Protein AF-A0A0T6AZG5-F1 (afdb_monomer)

Solvent-accessible surface area (backbone atoms only — not comparable to full-atom values): 10631 Å² total; per-residue (Å²): 132,69,62,68,58,34,51,53,49,53,51,53,43,40,59,74,76,51,53,76,65,55,57,51,50,63,70,65,51,77,52,65,66,63,42,47,54,50,52,49,51,54,49,50,53,38,48,50,51,38,52,52,29,29,76,69,73,74,51,35,64,90,62,78,61,57,69,62,54,50,53,51,50,51,52,54,50,51,51,53,49,51,54,50,44,52,55,36,51,52,51,38,53,54,41,50,53,55,50,59,67,29,46,43,83,42,73,66,81,97,41,83,44,73,45,81,50,70,56,97,90,55,57,74,65,59,54,52,50,46,50,54,51,37,54,50,37,54,51,47,47,56,50,48,55,51,51,51,55,51,51,55,50,50,51,55,54,49,49,56,54,49,52,53,49,52,50,52,52,52,51,52,53,52,59,53,70,69,52,69,79,74,76,92,71,84,132

Mean predicted aligned error: 8.44 Å

Sequence (187 aa):
MDMLNVYKEAYQALKSILFKSDIQELTTIKNRFSKMEKLKEDSYLLAGVRLFNRDCNKGGKGIEDIPVLLTQAIDLTSDELQDTLSYVMANVNILTSALDQSFVPATRGPRLVLDLRISSMVNPADVEYAKDLLVLFRQYEVYVRKMQVEVERLEEEAQDVFDDFQWCLIEIHQCVQYKTAVPASAV

Foldseek 3Di:
DPVVQVVVLLVVLLVVPDDPVNVVVLVVPPDPVVSVVSVVVSVVSSVLSQLLCVVVVNHVPPPDPVLVVLVVVLVVLLVVLVVVLVVLVVLLVVLVVVLVVQWDWDDDDPDIDTDGDDDPVDDVVNNVVSVVVNVVSVVVNVVSVVVNVVSVVVVVVSVVVVVVVVVVSVVSVVVVVPPDDPPPDDD

Nearest PDB structures (foldseek):
  8cpz-assembly1_E  TM=3.373E-01  e=1.248E+00  Photorhabdus luminescens
  8cq2-assembly1_E  TM=3.352E-01  e=1.324E+00  Photorhabdus luminescens
  6rwb-assembly1_C  TM=3.418E-01  e=2.253E+00  Yersinia pseudotuberculosis
  8cq0-assembly1_B  TM=3.387E-01  e=2.002E+00  Photorhabdus luminescens
  6l7e-assembly1_B  TM=3.336E-01  e=2.002E+00  Photorhabdus luminescens

Radius of gyration: 32.52 Å; Cα contacts (8 Å, |Δi|>4): 108; chains: 1; bounding box: 73×34×90 Å

Secondary structure (DSSP, 8-state):
--HHHHHHHHHHHHHHH--HHHHHHHHH---HHHHHHHHHHHHHHHHHHHHHHHHTTS--TT---HHHHHHHHHHHHHHHHHHHHHHHHHHHHHHHHHHHHHEEEEEETTEEEEEE---TT--HHHHHHHHHHHHHHHHHHHHHHHHHHHHHHHHHHHHHHHHHHHHHHHHHHHHHHTS--------

Organism: NCBI:txid1629725

InterPro domains:
  IPR021897 Cilia- and flagella-associated protein 206 [PF12018] (70-187)
  IPR021897 Cilia- and flagella-associated protein 206 [PTHR21442] (5-187)

Structure (mmCIF, N/CA/C/O backbone):
data_AF-A0A0T6AZG5-F1
#
_entry.id   AF-A0A0T6AZG5-F1
#
loop_
_atom_site.group_PDB
_atom_site.id
_atom_site.type_symbol
_atom_site.label_atom_id
_atom_site.label_alt_id
_atom_site.label_comp_id
_atom_site.label_asym_id
_atom_site.label_entity_id
_atom_site.label_seq_id
_atom_site.pdbx_PDB_ins_code
_atom_site.Cartn_x
_atom_site.Cartn_y
_atom_site.Cartn_z
_atom_site.occupancy
_atom_site.B_iso_or_equiv
_atom_site.auth_seq_id
_atom_site.auth_comp_id
_atom_site.auth_asym_id
_atom_site.auth_atom_id
_atom_site.pdbx_PDB_model_num
ATOM 1 N N . MET A 1 1 ? -20.581 -7.968 5.073 1.00 61.88 1 MET A N 1
ATOM 2 C CA . MET A 1 1 ? -20.550 -7.535 6.487 1.00 61.88 1 MET A CA 1
ATOM 3 C C . MET A 1 1 ? -21.843 -7.967 7.170 1.00 61.88 1 MET A C 1
ATOM 5 O O . MET A 1 1 ? -22.912 -7.608 6.694 1.00 61.88 1 MET A O 1
ATOM 9 N N . ASP A 1 2 ? -21.776 -8.773 8.231 1.00 82.81 2 ASP A N 1
ATOM 10 C CA . ASP A 1 2 ? -22.971 -9.223 8.964 1.00 82.81 2 ASP A CA 1
ATOM 11 C C . ASP A 1 2 ? -23.394 -8.177 10.009 1.00 82.81 2 ASP A C 1
ATOM 13 O O . ASP A 1 2 ? -23.012 -8.234 11.180 1.00 82.81 2 ASP A O 1
ATOM 17 N N . MET A 1 3 ? -24.175 -7.195 9.554 1.00 86.44 3 MET A N 1
ATOM 18 C CA . MET A 1 3 ? -24.647 -6.061 10.359 1.00 86.44 3 MET A CA 1
ATOM 19 C C . MET A 1 3 ? -25.387 -6.479 11.634 1.00 86.44 3 MET A C 1
ATOM 21 O O . MET A 1 3 ? -25.292 -5.798 12.657 1.00 86.44 3 MET A O 1
ATOM 25 N N . LEU A 1 4 ? -26.099 -7.609 11.607 1.00 90.62 4 LEU A N 1
ATOM 26 C CA . LEU A 1 4 ? -26.844 -8.088 12.768 1.00 90.62 4 LEU A CA 1
ATOM 27 C C . LEU A 1 4 ? -25.897 -8.490 13.900 1.00 90.62 4 LEU A C 1
ATOM 29 O O . LEU A 1 4 ? -26.155 -8.202 15.069 1.00 90.62 4 LEU A O 1
ATOM 33 N N . ASN A 1 5 ? -24.794 -9.148 13.558 1.00 89.25 5 ASN A N 1
ATOM 34 C CA . ASN A 1 5 ? -23.798 -9.557 14.536 1.00 89.25 5 ASN A CA 1
ATOM 35 C C . ASN A 1 5 ? -23.001 -8.371 15.099 1.00 89.25 5 ASN A C 1
ATOM 37 O O . ASN A 1 5 ? -22.738 -8.355 16.300 1.00 89.25 5 ASN A O 1
ATOM 41 N N . VAL A 1 6 ? -22.693 -7.364 14.274 1.00 92.25 6 VAL A N 1
ATOM 42 C CA . VAL A 1 6 ? -22.075 -6.104 14.730 1.00 92.25 6 VAL A CA 1
ATOM 43 C C . VAL A 1 6 ? -22.974 -5.406 15.753 1.00 92.25 6 VAL A C 1
ATOM 45 O O . VAL A 1 6 ? -22.513 -5.028 16.829 1.00 92.25 6 VAL A O 1
ATOM 48 N N . TYR A 1 7 ? -24.273 -5.288 15.456 1.00 92.25 7 TYR A N 1
ATOM 49 C CA . TYR A 1 7 ? -25.243 -4.670 16.362 1.00 92.25 7 TYR A CA 1
ATOM 50 C C . TYR A 1 7 ? -25.374 -5.438 17.681 1.00 92.25 7 TYR A C 1
ATOM 52 O O . TYR A 1 7 ? -25.350 -4.835 18.752 1.00 92.25 7 TYR A O 1
ATOM 60 N N . LYS A 1 8 ? -25.482 -6.773 17.620 1.00 92.31 8 LYS A N 1
ATOM 61 C CA . LYS A 1 8 ? -25.562 -7.620 18.819 1.00 92.31 8 LYS A CA 1
ATOM 62 C C . LYS A 1 8 ? -24.336 -7.445 19.709 1.00 92.31 8 LYS A C 1
ATOM 64 O O . LYS A 1 8 ? -24.496 -7.291 20.914 1.00 92.31 8 LYS A O 1
ATOM 69 N N . GLU A 1 9 ? -23.139 -7.446 19.131 1.00 91.69 9 GLU A N 1
ATOM 70 C CA . GLU A 1 9 ? -21.896 -7.242 19.877 1.00 91.69 9 GLU A CA 1
ATOM 71 C C . GLU A 1 9 ? -21.842 -5.849 20.511 1.00 91.69 9 GLU A C 1
ATOM 73 O O . GLU A 1 9 ? -21.608 -5.737 21.713 1.00 91.69 9 GLU A O 1
ATOM 78 N N . ALA A 1 10 ? -22.123 -4.796 19.737 1.00 91.62 10 ALA A N 1
ATOM 79 C CA . ALA A 1 10 ? -22.152 -3.429 20.248 1.00 91.62 10 ALA A CA 1
ATOM 80 C C . ALA A 1 10 ? -23.176 -3.268 21.380 1.00 91.62 10 ALA A C 1
ATOM 82 O O . ALA A 1 10 ? -22.896 -2.623 22.383 1.00 91.62 10 ALA A O 1
ATOM 83 N N . TYR A 1 11 ? -24.338 -3.910 21.269 1.00 91.38 11 TYR A N 1
ATOM 84 C CA . TYR A 1 11 ? -25.352 -3.903 22.317 1.00 91.38 11 TYR A CA 1
ATOM 85 C C . TYR A 1 11 ? -24.894 -4.616 23.599 1.00 91.38 11 TYR A C 1
ATOM 87 O O . TYR A 1 11 ? -25.160 -4.124 24.695 1.00 91.38 11 TYR A O 1
ATOM 95 N N . GLN A 1 12 ? -24.191 -5.749 23.490 1.00 90.88 12 GLN A N 1
ATOM 96 C CA . GLN A 1 12 ? -23.630 -6.433 24.665 1.00 90.88 12 GLN A CA 1
ATOM 97 C C . GLN A 1 12 ? -22.505 -5.622 25.313 1.00 90.88 12 GLN A C 1
ATOM 99 O O . GLN A 1 12 ? -22.477 -5.490 26.535 1.00 90.88 12 GLN A O 1
ATOM 104 N N . ALA A 1 13 ? -21.622 -5.026 24.510 1.00 90.88 13 ALA A N 1
ATOM 105 C CA . ALA A 1 13 ? -20.582 -4.137 25.013 1.00 90.88 13 ALA A CA 1
ATOM 106 C C . ALA A 1 13 ? -21.196 -2.917 25.724 1.00 90.88 13 ALA A C 1
ATOM 108 O O . ALA A 1 13 ? -20.796 -2.603 26.841 1.00 90.88 13 ALA A O 1
ATOM 109 N N . LEU A 1 14 ? -22.244 -2.310 25.157 1.00 90.62 14 LEU A N 1
ATOM 110 C CA . LEU A 1 14 ? -22.971 -1.198 25.778 1.00 90.62 14 LEU A CA 1
ATOM 111 C C . LEU A 1 14 ? -23.576 -1.587 27.135 1.00 90.62 14 LEU A C 1
ATOM 113 O O . LEU A 1 14 ? -23.455 -0.843 28.102 1.00 90.62 14 LEU A O 1
ATOM 117 N N . LYS A 1 15 ? -24.175 -2.778 27.236 1.00 90.00 15 LYS A N 1
ATOM 118 C CA . LYS A 1 15 ? -24.706 -3.307 28.504 1.00 90.00 15 LYS A CA 1
ATOM 119 C C . LYS A 1 15 ? -23.644 -3.539 29.573 1.00 90.00 15 LYS A C 1
ATOM 121 O O . LYS A 1 15 ? -23.984 -3.540 30.750 1.00 90.00 15 LYS A O 1
ATOM 126 N N . SER A 1 16 ? -22.392 -3.770 29.180 1.00 88.50 16 SER A N 1
ATOM 127 C CA . SER A 1 16 ? -21.294 -3.954 30.135 1.00 88.50 16 SER A CA 1
ATOM 128 C C . SER A 1 16 ? -20.805 -2.642 30.754 1.00 88.50 16 SER A C 1
ATOM 130 O O . SER A 1 16 ? -20.099 -2.677 31.758 1.00 88.50 16 SER A O 1
ATOM 132 N N . ILE A 1 17 ? -21.183 -1.499 30.168 1.00 88.31 17 ILE A N 1
ATOM 133 C CA . ILE A 1 17 ? -20.678 -0.177 30.557 1.00 88.31 17 ILE A CA 1
ATOM 134 C C . ILE A 1 17 ? -21.765 0.827 30.956 1.00 88.31 17 ILE A C 1
ATOM 136 O O . ILE A 1 17 ? -21.441 1.787 31.643 1.00 88.31 17 ILE A O 1
ATOM 140 N N . LEU A 1 18 ? -23.022 0.624 30.540 1.00 87.50 18 LEU A N 1
ATOM 141 C CA . LEU A 1 18 ? -24.154 1.488 30.885 1.00 87.50 18 LEU A CA 1
ATOM 142 C C . LEU A 1 18 ? -25.190 0.739 31.721 1.00 87.50 18 LEU A C 1
ATOM 144 O O . LEU A 1 18 ? -25.812 -0.229 31.269 1.00 87.50 18 LEU A O 1
ATOM 148 N N . PHE A 1 19 ? -25.444 1.262 32.915 1.00 88.75 19 PHE A N 1
ATOM 149 C CA . PHE A 1 19 ? -26.523 0.838 33.793 1.00 88.75 19 PHE A CA 1
ATOM 150 C C . PHE A 1 19 ? -27.805 1.639 33.530 1.00 88.75 19 PHE A C 1
ATOM 152 O O . PHE A 1 19 ? -27.833 2.672 32.857 1.00 88.75 19 PHE A O 1
ATOM 159 N N . LYS A 1 20 ? -28.923 1.165 34.091 1.00 87.50 20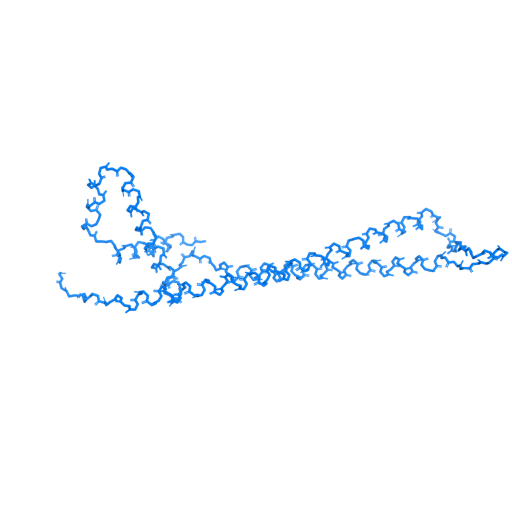 LYS A N 1
ATOM 160 C CA . LYS A 1 20 ? -30.231 1.827 33.949 1.00 87.50 20 LYS A CA 1
ATOM 161 C C . LYS A 1 20 ? -30.230 3.258 34.511 1.00 87.50 20 LYS A C 1
ATOM 163 O O . LYS A 1 20 ? -30.926 4.109 33.962 1.00 87.50 20 LYS A O 1
ATOM 168 N N . SER A 1 21 ? -29.464 3.506 35.574 1.00 88.75 21 SER A N 1
ATOM 169 C CA . SER A 1 21 ? -29.249 4.836 36.163 1.00 88.75 21 SER A CA 1
ATOM 170 C C . SER A 1 21 ? -28.623 5.806 35.168 1.00 88.75 21 SER A C 1
ATOM 172 O O . SER A 1 21 ? -29.100 6.927 35.034 1.00 88.75 21 SER A O 1
ATOM 174 N N . ASP A 1 22 ? -27.629 5.349 34.412 1.00 88.94 22 ASP A N 1
ATOM 175 C CA . ASP A 1 22 ? -26.841 6.186 33.502 1.00 88.94 22 ASP A CA 1
ATOM 176 C C . ASP A 1 22 ? -27.700 6.622 32.305 1.00 88.94 22 ASP A C 1
ATOM 178 O O . ASP A 1 22 ? -27.677 7.772 31.866 1.00 88.94 22 ASP A O 1
ATOM 182 N N . ILE A 1 23 ? -28.568 5.720 31.831 1.00 88.25 23 ILE A N 1
ATOM 183 C CA . ILE A 1 23 ? -29.573 6.035 30.807 1.00 88.25 23 ILE A CA 1
ATOM 184 C C . ILE A 1 23 ? -30.574 7.073 31.332 1.00 88.25 23 ILE A C 1
ATOM 186 O O . ILE A 1 23 ? -30.943 7.998 30.607 1.00 88.25 23 ILE A O 1
ATOM 190 N N . GLN A 1 24 ? -31.028 6.940 32.582 1.00 90.62 24 GLN A N 1
ATOM 191 C CA . GLN A 1 24 ? -31.927 7.924 33.191 1.00 90.62 24 GLN A CA 1
ATOM 192 C C . GLN A 1 24 ? -31.239 9.284 33.316 1.00 90.62 24 GLN A C 1
ATOM 194 O O . GLN A 1 24 ? -31.812 10.291 32.898 1.00 90.62 24 GLN A O 1
ATOM 199 N N . GLU A 1 25 ? -29.994 9.319 33.783 1.00 89.94 25 GLU A N 1
ATOM 200 C CA . GLU A 1 25 ? -29.191 10.535 33.868 1.00 89.94 25 GLU A CA 1
ATOM 201 C C . GLU A 1 25 ? -29.086 11.233 32.503 1.00 89.94 25 GLU A C 1
ATOM 203 O O . GLU A 1 25 ? -29.475 12.398 32.382 1.00 89.94 25 GLU A O 1
ATOM 208 N N . LEU A 1 26 ? -28.725 10.504 31.441 1.00 89.94 26 LEU A N 1
ATOM 209 C CA . LEU A 1 26 ? -28.672 11.007 30.060 1.00 89.94 26 LEU A CA 1
ATOM 210 C C . LEU A 1 26 ? -29.985 11.659 29.583 1.00 89.94 26 LEU A C 1
ATOM 212 O O . LEU A 1 26 ? -29.967 12.593 28.767 1.00 89.94 26 LEU A O 1
ATOM 216 N N . THR A 1 27 ? -31.145 11.186 30.055 1.00 90.06 27 THR A N 1
ATOM 217 C CA . THR A 1 27 ? -32.445 11.804 29.724 1.00 90.06 27 THR A CA 1
ATOM 218 C C . THR A 1 27 ? -32.706 13.103 30.483 1.00 90.06 27 THR A C 1
ATOM 220 O O . THR A 1 27 ? -33.427 13.961 29.977 1.00 90.06 27 THR A O 1
ATOM 223 N N . THR A 1 28 ? -32.087 13.283 31.651 1.00 94.06 28 THR A N 1
ATOM 224 C CA . THR A 1 28 ? -32.263 14.472 32.499 1.00 94.06 28 THR A CA 1
ATOM 225 C C . THR A 1 28 ? -31.318 15.624 32.153 1.00 94.06 28 THR A C 1
ATOM 227 O O . THR A 1 28 ? -31.623 16.775 32.480 1.00 94.06 28 THR A O 1
ATOM 230 N N . ILE A 1 29 ? -30.210 15.362 31.445 1.00 94.12 29 ILE A N 1
ATOM 231 C CA . ILE A 1 29 ? -29.280 16.403 30.987 1.00 94.12 29 ILE A CA 1
ATOM 232 C C . ILE A 1 29 ? -29.992 17.344 30.000 1.00 94.12 29 ILE A C 1
ATOM 234 O O . ILE A 1 29 ? -30.248 16.996 28.845 1.00 94.12 29 ILE A O 1
ATOM 238 N N . LYS A 1 30 ? -30.287 18.569 30.453 1.00 94.00 30 LYS A N 1
ATOM 239 C CA . LYS A 1 30 ? -30.937 19.617 29.641 1.00 94.00 30 LYS A CA 1
ATOM 240 C C . LYS A 1 30 ? -29.965 20.338 28.710 1.00 94.00 30 LYS A C 1
ATOM 242 O O . LYS A 1 30 ? -30.350 20.774 27.628 1.00 94.00 30 LYS A O 1
ATOM 247 N N . ASN A 1 31 ? -28.711 20.493 29.134 1.00 96.69 31 ASN A N 1
ATOM 248 C CA . ASN A 1 31 ? -27.691 21.152 28.332 1.00 96.69 31 ASN A CA 1
ATOM 249 C C . ASN A 1 31 ? -27.237 20.217 27.198 1.00 96.69 31 ASN A C 1
ATOM 251 O O . ASN A 1 31 ? -26.658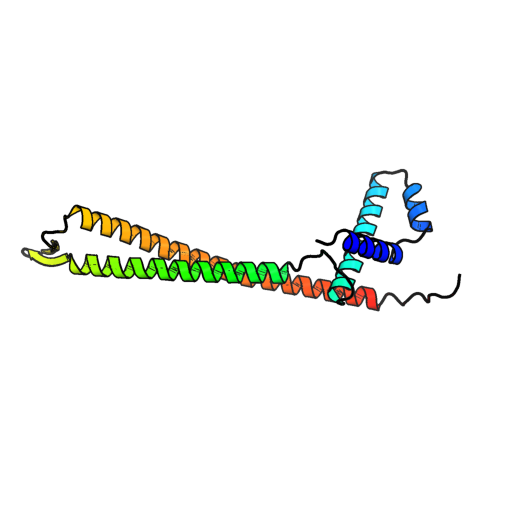 19.160 27.440 1.00 96.69 31 ASN A O 1
ATOM 255 N N . ARG A 1 32 ? -27.484 20.624 25.949 1.00 95.25 32 ARG A N 1
ATOM 256 C CA . ARG A 1 32 ? -27.141 19.828 24.762 1.00 95.25 32 ARG A CA 1
ATOM 257 C C . ARG A 1 32 ? -25.644 19.530 24.654 1.00 95.25 32 ARG A C 1
ATOM 259 O O . ARG A 1 32 ? -25.293 18.434 24.232 1.00 95.25 32 ARG A O 1
ATOM 266 N N . PHE A 1 33 ? -24.788 20.486 25.005 1.00 96.06 33 PHE A N 1
ATOM 267 C CA . PHE A 1 33 ? -23.339 20.318 24.937 1.00 96.06 33 PHE A CA 1
ATOM 268 C C . PHE A 1 33 ? -22.873 19.255 25.934 1.00 96.06 33 PHE A C 1
ATOM 270 O O . PHE A 1 33 ? -22.257 18.276 25.530 1.00 96.06 33 PHE A O 1
ATOM 277 N N . SER A 1 34 ? -23.285 19.363 27.200 1.00 94.75 34 SER A N 1
ATOM 278 C CA . SER A 1 34 ? -22.976 18.357 28.226 1.00 94.75 34 SER A CA 1
ATOM 279 C C . SER A 1 34 ? -23.488 16.965 27.845 1.00 94.75 34 SER A C 1
ATOM 281 O O . SER A 1 34 ? -22.801 15.971 28.053 1.00 94.75 34 SER A O 1
ATOM 283 N N . LYS A 1 35 ? -24.679 16.886 27.237 1.00 95.50 35 LYS A N 1
ATOM 284 C CA . LYS A 1 35 ? -25.238 15.615 26.763 1.00 95.50 35 LYS A CA 1
ATOM 285 C C . LYS A 1 35 ? -24.407 15.003 25.634 1.00 95.50 35 LYS A C 1
ATOM 287 O O . LYS A 1 35 ? -24.234 13.790 25.605 1.00 95.50 35 LYS A O 1
ATOM 292 N N . MET A 1 36 ? -23.913 15.826 24.710 1.00 96.12 36 MET A N 1
ATOM 293 C CA . MET A 1 36 ? -23.058 15.364 23.617 1.00 96.12 36 MET A CA 1
ATOM 294 C C . MET A 1 36 ? -21.714 14.854 24.136 1.00 96.12 36 MET A C 1
ATOM 296 O O . MET A 1 36 ? -21.291 13.778 23.729 1.00 96.12 36 MET A O 1
ATOM 300 N N . GLU A 1 37 ? -21.082 15.579 25.062 1.00 95.38 37 GLU A N 1
ATOM 301 C CA . GLU A 1 37 ? -19.826 15.138 25.679 1.00 95.38 37 GLU A CA 1
ATOM 302 C C . GLU A 1 37 ? -20.000 13.803 26.410 1.00 95.38 37 GLU A C 1
ATOM 304 O O . GLU A 1 37 ? -19.177 12.907 26.235 1.00 95.38 37 GLU A O 1
ATOM 309 N N . LYS A 1 38 ? -21.116 13.607 27.127 1.00 92.38 38 LYS A N 1
ATOM 310 C CA . LYS A 1 38 ? -21.387 12.319 27.778 1.00 92.38 38 LYS A CA 1
ATOM 311 C C . LYS A 1 38 ? -21.572 11.174 26.776 1.00 92.38 38 LYS A C 1
ATOM 313 O O . LYS A 1 38 ? -20.967 10.120 26.924 1.00 92.38 38 LYS A O 1
ATOM 318 N N . LEU A 1 39 ? -22.350 11.390 25.712 1.00 93.44 39 LEU A N 1
ATOM 319 C CA . LEU A 1 39 ? -22.527 10.385 24.654 1.00 93.44 39 LEU A CA 1
ATOM 320 C C . LEU A 1 39 ? -21.213 10.055 23.935 1.00 93.44 39 LEU A C 1
ATOM 322 O O . LEU A 1 39 ? -20.997 8.913 23.534 1.00 93.44 39 LEU A O 1
ATOM 326 N N . LYS A 1 40 ? -20.343 11.051 23.763 1.00 95.12 40 LYS A N 1
ATOM 327 C CA . LYS A 1 40 ? -19.013 10.880 23.181 1.00 95.12 40 LYS A CA 1
ATOM 328 C C . LYS A 1 40 ? -18.125 10.025 24.085 1.00 95.12 40 LYS A C 1
ATOM 330 O O . LYS A 1 40 ? -17.504 9.089 23.592 1.00 95.12 40 LYS A O 1
ATOM 335 N N . GLU A 1 41 ? -18.116 10.297 25.388 1.00 92.94 41 GLU A N 1
ATOM 336 C CA . GLU A 1 41 ? -17.411 9.483 26.385 1.00 92.94 41 GLU A CA 1
ATOM 337 C C . GLU A 1 41 ? -17.894 8.024 26.361 1.00 92.94 41 GLU A C 1
ATOM 339 O O . GLU A 1 41 ? -17.086 7.104 26.217 1.00 92.94 41 GLU A O 1
ATOM 344 N N . ASP A 1 42 ? -19.211 7.805 26.405 1.00 91.62 42 ASP A N 1
ATOM 345 C CA . ASP A 1 42 ? -19.797 6.461 26.367 1.00 91.62 42 ASP A CA 1
ATOM 346 C C . ASP A 1 42 ? -19.478 5.745 25.042 1.00 91.62 42 ASP A C 1
ATOM 348 O O . ASP A 1 42 ? -19.218 4.540 25.021 1.00 91.62 42 ASP A O 1
ATOM 352 N N . SER A 1 43 ? -19.437 6.486 23.929 1.00 93.12 43 SER A N 1
ATOM 353 C CA . SER A 1 43 ? -19.031 5.961 22.622 1.00 93.12 43 SER A CA 1
ATOM 354 C C . SER A 1 43 ? -17.562 5.536 22.598 1.00 93.12 43 SER A C 1
ATOM 356 O O . SER A 1 43 ? -17.243 4.519 21.981 1.00 93.12 43 SER A O 1
ATOM 358 N N . TYR A 1 44 ? -16.662 6.280 23.246 1.00 92.69 44 TYR A N 1
ATOM 359 C CA . TYR A 1 44 ? -15.253 5.896 23.354 1.00 92.69 44 TYR A CA 1
ATOM 360 C C . TYR A 1 44 ? -15.064 4.672 24.240 1.00 92.69 44 TYR A C 1
ATOM 362 O O . TYR A 1 44 ? -14.332 3.755 23.867 1.00 92.69 44 TYR A O 1
ATOM 370 N N . LEU A 1 45 ? -15.779 4.602 25.362 1.00 91.19 45 LEU A N 1
ATOM 371 C CA . LEU A 1 45 ? -15.745 3.434 26.233 1.00 91.19 45 LEU A CA 1
ATOM 372 C C . LEU A 1 45 ? -16.283 2.186 25.511 1.00 91.19 45 LEU A C 1
ATOM 374 O O . LEU A 1 45 ? -15.669 1.121 25.573 1.00 91.19 45 LEU A O 1
ATOM 378 N N . LEU A 1 46 ? -17.377 2.329 24.756 1.00 92.12 46 LEU A N 1
ATOM 379 C CA . LEU A 1 46 ? -17.914 1.267 23.904 1.00 92.12 46 LEU A CA 1
ATOM 380 C C . LEU A 1 46 ? -16.888 0.805 22.862 1.00 92.12 46 LEU A C 1
ATOM 382 O O . LEU A 1 46 ? -16.695 -0.399 22.685 1.00 92.12 46 LEU A O 1
ATOM 386 N N . ALA A 1 47 ? -16.234 1.745 22.173 1.00 91.75 47 ALA A N 1
ATOM 387 C CA . ALA A 1 47 ? -15.205 1.438 21.185 1.00 91.75 47 ALA A CA 1
ATOM 388 C C . ALA A 1 47 ? -14.028 0.678 21.816 1.00 91.75 47 ALA A C 1
ATOM 390 O O . ALA A 1 47 ? -13.629 -0.357 21.285 1.00 91.75 47 ALA A O 1
ATOM 391 N N . GLY A 1 48 ? -13.549 1.119 22.984 1.00 91.56 48 GLY A N 1
ATOM 392 C CA . GLY A 1 48 ? -12.482 0.455 23.734 1.00 91.56 48 GLY A CA 1
ATOM 393 C C . GLY A 1 48 ? -12.825 -0.988 24.112 1.00 91.56 48 GLY A C 1
ATOM 394 O O . GLY A 1 48 ? -12.029 -1.889 23.870 1.00 91.56 48 GLY A O 1
ATOM 395 N N . VAL A 1 49 ? -14.040 -1.248 24.613 1.00 91.62 49 VAL A N 1
ATOM 396 C CA . VAL A 1 49 ? -14.494 -2.619 24.931 1.00 91.62 49 VAL A CA 1
ATOM 397 C C . VAL A 1 49 ? -14.537 -3.500 23.682 1.00 91.62 49 VAL A C 1
ATOM 399 O O . VAL A 1 49 ? -14.150 -4.668 23.724 1.00 91.62 49 VAL A O 1
ATOM 402 N N . ARG A 1 50 ? -15.003 -2.963 22.551 1.00 93.31 50 ARG A N 1
ATOM 403 C CA . ARG A 1 50 ? -15.048 -3.724 21.296 1.00 93.31 50 ARG A CA 1
ATOM 404 C C . ARG A 1 50 ? -13.654 -4.004 20.736 1.00 93.31 50 ARG A C 1
ATOM 406 O O . ARG A 1 50 ? -13.432 -5.115 20.263 1.00 93.31 50 ARG A O 1
ATOM 413 N N . LEU A 1 51 ? -12.728 -3.048 20.830 1.00 92.81 51 LEU A N 1
ATOM 414 C CA . LEU A 1 51 ? -11.320 -3.237 20.467 1.00 92.81 51 LEU A CA 1
ATOM 415 C C . LEU A 1 51 ? -10.648 -4.286 21.361 1.00 92.81 51 LEU A C 1
ATOM 417 O O . LEU A 1 51 ? -10.043 -5.216 20.844 1.00 92.81 51 LEU A O 1
ATOM 421 N N . PHE A 1 52 ? -10.851 -4.222 22.678 1.00 92.44 52 PHE A N 1
ATOM 422 C CA . PHE A 1 52 ? -10.371 -5.242 23.615 1.00 92.44 52 PHE A CA 1
ATOM 423 C C . PHE A 1 52 ? -10.912 -6.640 23.280 1.00 92.44 52 PHE A C 1
ATOM 425 O O . PHE A 1 52 ? -10.170 -7.619 23.241 1.00 92.44 52 PHE A O 1
ATOM 432 N N . ASN A 1 53 ? -12.216 -6.748 23.005 1.00 92.00 53 ASN A N 1
ATOM 433 C CA . ASN A 1 53 ? -12.834 -8.022 22.640 1.00 92.00 53 ASN A CA 1
ATOM 434 C C . ASN A 1 53 ? -12.309 -8.558 21.306 1.00 92.00 53 ASN A C 1
ATOM 436 O O . ASN A 1 53 ? -12.180 -9.776 21.165 1.00 92.00 53 ASN A O 1
ATOM 440 N N . ARG A 1 54 ? -12.027 -7.672 20.342 1.00 92.69 54 ARG A N 1
ATOM 441 C CA . ARG A 1 54 ? -11.371 -8.030 19.081 1.00 92.69 54 ARG A CA 1
ATOM 442 C C . ARG A 1 54 ? -10.007 -8.648 19.351 1.00 92.69 54 ARG A C 1
ATOM 444 O O . ARG A 1 54 ? -9.771 -9.767 18.916 1.00 92.69 54 ARG A O 1
ATOM 451 N N . ASP A 1 55 ? -9.166 -7.948 20.104 1.00 92.19 55 ASP A N 1
ATOM 452 C CA . ASP A 1 55 ? -7.798 -8.377 20.399 1.00 92.19 55 ASP A CA 1
ATOM 453 C C . ASP A 1 55 ? -7.758 -9.687 21.212 1.00 92.19 55 ASP A C 1
ATOM 455 O O . ASP A 1 55 ? -6.967 -10.590 20.960 1.00 92.19 55 ASP A O 1
ATOM 459 N N . CYS A 1 56 ? -8.735 -9.884 22.102 1.00 91.12 56 CYS A N 1
ATOM 460 C CA . CYS A 1 56 ? -8.947 -11.150 22.808 1.00 91.12 56 CYS A CA 1
ATOM 461 C C . CYS A 1 56 ? -9.494 -12.298 21.933 1.00 91.12 56 CYS A C 1
ATOM 463 O O . CYS A 1 56 ? -9.762 -13.377 22.471 1.00 91.12 56 CYS A O 1
ATOM 465 N N . ASN A 1 57 ? -9.745 -12.086 20.637 1.00 90.31 57 ASN A N 1
ATOM 466 C CA . ASN A 1 57 ? -10.429 -13.023 19.736 1.00 90.31 57 ASN A CA 1
ATOM 467 C C . ASN A 1 57 ? -11.830 -13.462 20.225 1.00 90.31 57 ASN A C 1
ATOM 469 O O . ASN A 1 57 ? -12.284 -14.578 19.969 1.00 90.31 57 ASN A O 1
ATOM 473 N N . LYS A 1 58 ? -12.536 -12.583 20.951 1.00 89.19 58 LYS A N 1
ATOM 474 C CA . LYS A 1 58 ? -13.878 -12.818 21.530 1.00 89.19 58 LYS A CA 1
ATOM 475 C C . LYS A 1 58 ? -14.975 -11.939 20.916 1.00 89.19 58 LYS A C 1
ATOM 477 O O . LYS A 1 58 ? -16.136 -12.041 21.310 1.00 89.19 58 LYS A O 1
ATOM 482 N N . GLY A 1 59 ? -14.629 -11.069 19.973 1.00 89.00 59 GLY A N 1
ATOM 483 C CA . GLY A 1 59 ? -15.536 -10.109 19.346 1.00 89.00 59 GLY A CA 1
ATOM 484 C C . GLY A 1 59 ? -14.835 -9.323 18.243 1.00 89.00 59 GLY A C 1
ATOM 485 O O . GLY A 1 59 ? -13.968 -9.862 17.563 1.00 89.00 59 GLY A O 1
ATOM 486 N N . GLY A 1 60 ? -15.212 -8.059 18.052 1.00 87.44 60 GLY A N 1
ATOM 487 C CA . GLY A 1 60 ? -14.621 -7.199 17.031 1.00 87.44 60 GLY A CA 1
ATOM 488 C C . GLY A 1 60 ? -15.204 -7.388 15.638 1.00 87.44 60 GLY A C 1
ATOM 489 O O . GLY A 1 60 ? -14.585 -6.986 14.655 1.00 87.44 60 GLY A O 1
ATOM 490 N N . LYS A 1 61 ? -16.393 -7.989 15.514 1.00 87.50 61 LYS A N 1
ATOM 491 C CA . LYS A 1 61 ? -17.022 -8.191 14.208 1.00 87.50 61 LYS A CA 1
ATOM 492 C C . LYS A 1 61 ? -17.217 -6.844 13.516 1.00 87.50 61 LYS A C 1
ATOM 494 O O . LYS A 1 61 ? -17.775 -5.904 14.087 1.00 87.50 61 LYS A O 1
ATOM 499 N N . GLY A 1 62 ? -16.775 -6.771 12.264 1.00 88.06 62 GLY A N 1
ATOM 500 C CA . GLY A 1 62 ? -16.857 -5.559 11.452 1.00 88.06 62 GLY A CA 1
ATOM 501 C C . GLY A 1 62 ? -15.834 -4.477 11.802 1.00 88.06 62 GLY A C 1
ATOM 502 O O . GLY A 1 62 ? -15.941 -3.390 11.250 1.00 88.06 62 GLY A O 1
ATOM 503 N N . ILE A 1 63 ? -14.879 -4.742 12.699 1.00 92.12 63 ILE A N 1
ATOM 504 C CA . ILE A 1 63 ? -13.678 -3.915 12.838 1.00 92.12 63 ILE A CA 1
ATOM 505 C C . ILE A 1 63 ? -12.646 -4.470 11.857 1.00 92.12 63 ILE A C 1
ATOM 507 O O . ILE A 1 63 ? -12.293 -5.646 11.934 1.00 92.12 63 ILE A O 1
ATOM 511 N N . GLU A 1 64 ? -12.209 -3.637 10.922 1.00 91.12 64 GLU A N 1
ATOM 512 C CA . GLU A 1 64 ? -11.225 -4.024 9.916 1.00 91.12 64 GLU A CA 1
ATOM 513 C C . GLU A 1 64 ? -9.824 -4.140 10.512 1.00 91.12 64 GLU A C 1
ATOM 515 O O . GLU A 1 64 ? -9.447 -3.422 11.447 1.00 91.12 64 GLU A O 1
ATOM 520 N N . ASP A 1 65 ? -9.049 -5.055 9.941 1.00 90.94 65 ASP A N 1
ATOM 521 C CA . ASP A 1 65 ? -7.641 -5.208 10.259 1.00 90.94 65 ASP A CA 1
ATOM 522 C C . ASP A 1 65 ? -6.800 -4.280 9.396 1.00 90.94 65 ASP A C 1
ATOM 524 O O . ASP A 1 65 ? -6.185 -4.695 8.420 1.00 90.94 65 ASP A O 1
ATOM 528 N N . ILE A 1 66 ? -6.856 -2.990 9.734 1.00 91.69 66 ILE A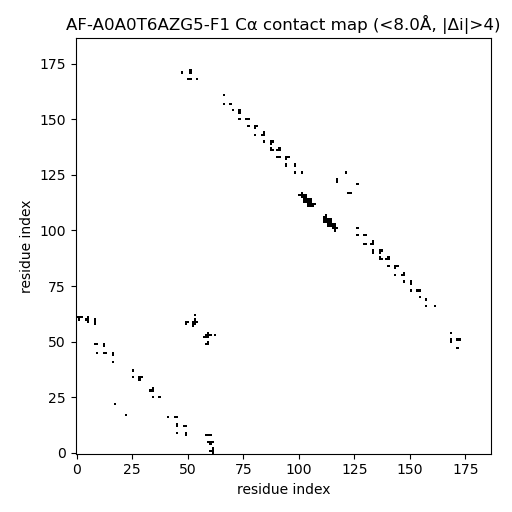 N 1
ATOM 529 C CA . ILE A 1 66 ? -6.142 -1.946 9.000 1.00 91.69 66 ILE A CA 1
ATOM 530 C C . ILE A 1 66 ? -4.641 -2.254 8.883 1.00 91.69 66 ILE A C 1
ATOM 532 O O . ILE A 1 66 ? -4.143 -2.101 7.771 1.00 91.69 66 ILE A O 1
ATOM 536 N N . PRO A 1 67 ? -3.932 -2.744 9.927 1.00 92.00 67 PRO A N 1
ATOM 537 C CA . PRO A 1 67 ? -2.541 -3.159 9.772 1.00 92.00 67 PRO A CA 1
ATOM 538 C C . PRO A 1 67 ? -2.327 -4.187 8.664 1.00 92.00 67 PRO A C 1
ATOM 540 O O . PRO A 1 67 ? -1.558 -3.947 7.740 1.00 92.00 67 PRO A O 1
ATOM 543 N N . VAL A 1 68 ? -3.086 -5.284 8.688 1.00 92.56 68 VAL A N 1
ATOM 544 C CA . VAL A 1 68 ? -2.977 -6.336 7.669 1.00 92.56 68 VAL A CA 1
ATOM 545 C C . VAL A 1 68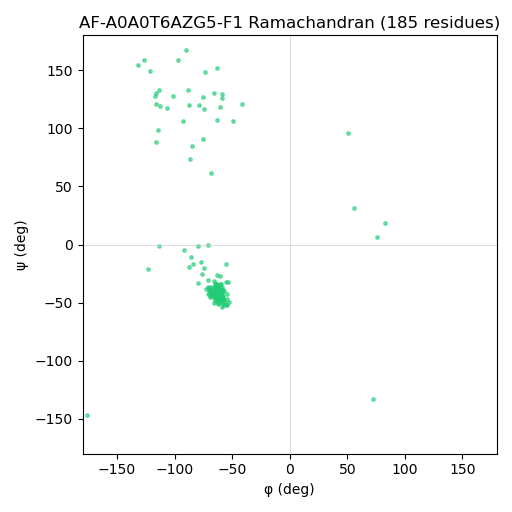 ? -3.334 -5.812 6.276 1.00 92.56 68 VAL A C 1
ATOM 547 O O . VAL A 1 68 ? -2.651 -6.136 5.308 1.00 92.56 68 VAL A O 1
ATOM 550 N N . LEU A 1 69 ? -4.390 -5.002 6.159 1.00 94.69 69 LEU A N 1
ATOM 551 C CA . LEU A 1 69 ? -4.806 -4.418 4.881 1.00 94.69 69 LEU A CA 1
ATOM 552 C C . LEU A 1 69 ? -3.750 -3.464 4.315 1.00 94.69 69 LEU A C 1
ATOM 554 O O . LEU A 1 69 ? -3.528 -3.453 3.106 1.00 94.69 69 LEU A O 1
ATOM 558 N N . LEU A 1 70 ? -3.106 -2.672 5.173 1.00 95.38 70 LEU A N 1
ATOM 559 C CA . LEU A 1 70 ? -2.058 -1.746 4.767 1.00 95.38 70 LEU A CA 1
ATOM 560 C C . LEU A 1 70 ? -0.796 -2.498 4.334 1.00 95.38 70 LEU A C 1
ATOM 562 O O . LEU A 1 70 ? -0.282 -2.196 3.262 1.00 95.38 70 LEU A O 1
ATOM 566 N N . THR A 1 71 ? -0.358 -3.517 5.083 1.00 94.56 71 THR A N 1
ATOM 567 C CA . THR A 1 71 ? 0.761 -4.386 4.675 1.00 94.56 71 THR A CA 1
ATOM 568 C C . THR A 1 71 ? 0.488 -5.029 3.317 1.00 94.56 71 THR A C 1
ATOM 570 O O . THR A 1 71 ? 1.303 -4.920 2.411 1.00 94.56 71 THR A O 1
ATOM 573 N N . GLN A 1 72 ? -0.706 -5.594 3.116 1.00 95.88 72 GLN A N 1
ATOM 574 C CA . GLN A 1 72 ? -1.086 -6.174 1.823 1.00 95.88 72 GLN A CA 1
ATOM 575 C C . GLN A 1 72 ? -1.068 -5.146 0.686 1.00 95.88 72 GLN A C 1
ATOM 577 O O . GLN A 1 72 ? -0.677 -5.471 -0.432 1.00 95.88 72 GLN A O 1
ATOM 582 N N . ALA A 1 73 ? -1.512 -3.914 0.941 1.00 96.50 73 ALA A N 1
ATOM 583 C CA . ALA A 1 73 ? -1.488 -2.858 -0.064 1.00 96.50 73 ALA A CA 1
ATOM 584 C C . ALA A 1 73 ? -0.056 -2.432 -0.419 1.00 96.50 73 ALA A C 1
ATOM 586 O O . ALA A 1 73 ? 0.221 -2.188 -1.594 1.00 96.50 73 ALA A O 1
ATOM 587 N N . ILE A 1 74 ? 0.840 -2.362 0.569 1.00 96.88 74 ILE A N 1
ATOM 588 C CA . ILE A 1 74 ? 2.268 -2.082 0.373 1.00 96.88 74 ILE A CA 1
ATOM 589 C C . ILE A 1 74 ? 2.902 -3.189 -0.470 1.00 96.88 74 ILE A C 1
ATOM 591 O O . ILE A 1 74 ? 3.470 -2.879 -1.517 1.00 96.88 74 ILE A O 1
ATOM 595 N N . ASP A 1 75 ? 2.709 -4.455 -0.089 1.00 96.81 75 ASP A N 1
ATOM 596 C CA . ASP A 1 75 ? 3.243 -5.622 -0.803 1.00 96.81 75 ASP A CA 1
ATOM 597 C C . ASP A 1 75 ? 2.802 -5.622 -2.274 1.00 96.81 75 ASP A C 1
ATOM 599 O O . ASP A 1 75 ? 3.629 -5.643 -3.183 1.00 96.81 75 ASP A O 1
ATOM 603 N N . LEU A 1 76 ? 1.491 -5.496 -2.520 1.00 98.00 76 LEU A N 1
ATOM 604 C CA . LEU A 1 76 ? 0.932 -5.465 -3.875 1.00 98.00 76 LEU A CA 1
ATOM 605 C C . LEU A 1 76 ? 1.463 -4.291 -4.704 1.00 98.00 76 LEU A C 1
ATOM 607 O O . LEU A 1 76 ? 1.683 -4.426 -5.906 1.00 98.00 76 LEU A O 1
ATOM 611 N N . THR A 1 77 ? 1.651 -3.128 -4.078 1.00 98.06 77 THR A N 1
ATOM 612 C CA . THR A 1 77 ? 2.187 -1.950 -4.769 1.00 98.06 77 THR A CA 1
ATOM 613 C C . THR A 1 77 ? 3.665 -2.143 -5.102 1.00 98.06 77 THR A C 1
ATOM 615 O O . THR A 1 77 ? 4.095 -1.773 -6.194 1.00 98.06 77 THR A O 1
ATOM 618 N N . SER A 1 78 ? 4.440 -2.732 -4.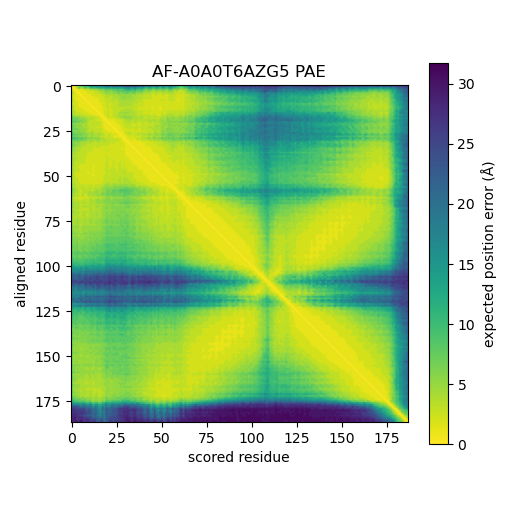190 1.00 97.81 78 SER A N 1
ATOM 619 C CA . SER A 1 78 ? 5.856 -3.040 -4.396 1.00 97.81 78 SER A CA 1
ATOM 620 C C . SER A 1 78 ? 6.050 -4.034 -5.545 1.00 97.81 78 SER A C 1
ATOM 622 O O . SER A 1 78 ? 6.842 -3.775 -6.457 1.00 97.81 78 SER A O 1
ATOM 624 N N . ASP A 1 79 ? 5.249 -5.103 -5.567 1.00 98.06 79 ASP A N 1
ATOM 625 C CA . ASP A 1 79 ? 5.248 -6.108 -6.634 1.00 98.06 79 ASP A CA 1
ATOM 626 C C . ASP A 1 79 ? 4.927 -5.481 -8.002 1.00 98.06 79 ASP A C 1
ATOM 628 O O . ASP A 1 79 ? 5.679 -5.654 -8.964 1.00 98.06 79 ASP A O 1
ATOM 632 N N . GLU A 1 80 ? 3.868 -4.668 -8.091 1.00 98.25 80 GLU A N 1
ATOM 633 C CA . GLU A 1 80 ? 3.479 -3.991 -9.338 1.00 98.25 80 GLU A CA 1
ATOM 634 C C . GLU A 1 80 ? 4.573 -3.026 -9.837 1.00 98.25 80 GLU A C 1
ATOM 636 O O . GLU A 1 80 ? 4.852 -2.929 -11.040 1.00 98.25 80 GLU A O 1
ATOM 641 N N . LEU A 1 81 ? 5.237 -2.309 -8.922 1.00 98.31 81 LEU A N 1
ATOM 642 C CA . LEU A 1 81 ? 6.361 -1.434 -9.259 1.00 98.31 81 LEU A CA 1
ATOM 643 C C . LEU A 1 81 ? 7.569 -2.230 -9.761 1.00 98.31 81 LEU A C 1
ATOM 645 O O . LEU A 1 81 ? 8.247 -1.783 -10.692 1.00 98.31 81 LEU A O 1
ATOM 649 N N . GLN A 1 82 ? 7.829 -3.403 -9.188 1.00 98.19 82 GLN A N 1
ATOM 650 C CA . GLN A 1 82 ? 8.920 -4.278 -9.601 1.00 98.19 82 GLN A CA 1
ATOM 651 C C . GLN A 1 82 ? 8.677 -4.895 -10.987 1.00 98.19 82 GLN A C 1
ATOM 653 O O . GLN A 1 82 ? 9.591 -4.928 -11.826 1.00 98.19 82 GLN A O 1
ATOM 658 N N . ASP A 1 83 ? 7.446 -5.316 -11.271 1.00 98.31 83 ASP A N 1
ATOM 659 C CA . ASP A 1 83 ? 7.036 -5.782 -12.598 1.00 98.31 83 ASP A CA 1
ATOM 660 C C . ASP A 1 83 ? 7.139 -4.654 -13.633 1.00 98.31 83 ASP A C 1
ATOM 662 O O . ASP A 1 83 ? 7.716 -4.825 -14.716 1.00 98.31 83 ASP A O 1
ATOM 666 N N . THR A 1 84 ? 6.684 -3.453 -13.265 1.00 98.38 84 THR A N 1
ATOM 667 C CA . THR A 1 84 ? 6.806 -2.250 -14.097 1.00 98.38 84 THR A CA 1
ATOM 668 C C . THR A 1 84 ? 8.270 -1.920 -14.393 1.00 98.38 84 THR A C 1
ATOM 670 O O . THR A 1 84 ? 8.624 -1.645 -15.545 1.00 98.38 84 THR A O 1
ATOM 673 N N . LEU A 1 85 ? 9.150 -1.973 -13.387 1.00 98.25 85 LEU A N 1
ATOM 674 C CA . LEU A 1 85 ? 10.580 -1.728 -13.568 1.00 98.25 85 LEU A CA 1
ATOM 675 C C . LEU A 1 85 ? 11.200 -2.758 -14.517 1.00 98.25 85 LEU A C 1
ATOM 677 O O . LEU A 1 85 ? 11.971 -2.388 -15.405 1.00 98.25 85 LEU A O 1
ATOM 681 N N . SER A 1 86 ? 10.832 -4.031 -14.373 1.00 98.25 86 SER A N 1
ATOM 682 C CA . SER A 1 86 ? 11.308 -5.115 -15.237 1.00 98.25 86 SER A CA 1
ATOM 683 C C . SER A 1 86 ? 10.911 -4.881 -16.698 1.00 98.25 86 SER A C 1
ATOM 685 O O . SER A 1 86 ? 11.751 -4.977 -17.600 1.00 98.25 86 SER A O 1
ATOM 687 N N . TYR A 1 87 ? 9.657 -4.485 -16.940 1.00 98.12 87 TYR A N 1
ATOM 688 C CA . TYR A 1 87 ? 9.167 -4.106 -18.266 1.00 98.12 87 TYR A CA 1
ATOM 689 C C . TYR A 1 87 ? 9.923 -2.902 -18.850 1.00 98.12 87 TYR A C 1
ATOM 691 O O . TYR A 1 87 ? 10.357 -2.928 -20.009 1.00 98.12 87 TYR A O 1
ATOM 699 N N . VAL A 1 88 ? 10.122 -1.849 -18.055 1.00 98.19 88 VAL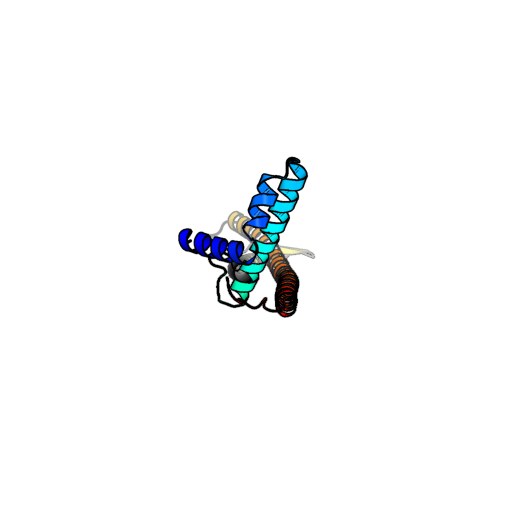 A N 1
ATOM 700 C CA . VAL A 1 88 ? 10.862 -0.651 -18.474 1.00 98.19 88 VAL A CA 1
ATOM 701 C C . VAL A 1 88 ? 12.302 -1.008 -18.835 1.00 98.19 88 VAL A C 1
ATOM 703 O O . VAL A 1 88 ? 12.777 -0.637 -19.909 1.00 98.19 88 VAL A O 1
ATOM 706 N N . MET A 1 89 ? 12.990 -1.774 -17.987 1.00 97.94 89 MET A N 1
ATOM 707 C CA . MET A 1 89 ? 14.377 -2.180 -18.212 1.00 97.94 89 MET A CA 1
ATOM 708 C C . MET A 1 89 ? 14.536 -3.041 -19.469 1.00 97.94 89 MET A C 1
ATOM 710 O O . MET A 1 89 ? 15.505 -2.861 -20.208 1.00 97.94 89 MET A O 1
ATOM 714 N N . ALA A 1 90 ? 13.583 -3.930 -19.761 1.00 98.06 90 ALA A N 1
ATOM 715 C CA . ALA A 1 90 ? 13.593 -4.706 -20.999 1.00 98.06 90 ALA A CA 1
ATOM 716 C C . ALA A 1 90 ? 13.551 -3.795 -22.239 1.00 98.06 90 ALA A C 1
ATOM 718 O O . ALA A 1 90 ? 14.377 -3.942 -23.142 1.00 98.06 90 ALA A O 1
ATOM 719 N N . ASN A 1 91 ? 12.654 -2.803 -22.252 1.00 97.88 91 ASN A N 1
ATOM 720 C CA . ASN A 1 91 ? 12.553 -1.832 -23.345 1.00 97.88 91 ASN A CA 1
ATOM 721 C C . ASN A 1 91 ? 13.812 -0.968 -23.468 1.00 97.88 91 ASN A C 1
ATOM 723 O O . ASN A 1 91 ? 14.343 -0.799 -24.566 1.00 97.88 91 ASN A O 1
ATOM 727 N N . VAL A 1 92 ? 14.335 -0.473 -22.345 1.00 97.75 92 VAL A N 1
ATOM 728 C CA . VAL A 1 92 ? 15.595 0.276 -22.296 1.00 97.75 92 VAL A CA 1
ATOM 729 C C . VAL A 1 92 ? 16.739 -0.523 -22.922 1.00 97.75 92 VAL A C 1
ATOM 731 O O . VAL A 1 92 ? 17.480 0.021 -23.742 1.00 97.75 92 VAL A O 1
ATOM 734 N N . ASN A 1 93 ? 16.882 -1.801 -22.568 1.00 96.88 93 ASN A N 1
ATOM 735 C CA . ASN A 1 93 ? 17.960 -2.653 -23.070 1.00 96.88 93 ASN A CA 1
ATOM 736 C C . ASN A 1 93 ? 17.835 -2.904 -24.576 1.00 96.88 93 ASN A C 1
ATOM 738 O O . ASN A 1 93 ? 18.831 -2.805 -25.298 1.00 96.88 93 ASN A O 1
ATOM 742 N N . ILE A 1 94 ? 16.619 -3.186 -25.056 1.00 96.62 94 ILE A N 1
ATOM 743 C CA . ILE A 1 94 ? 16.343 -3.399 -26.483 1.00 96.62 94 ILE A CA 1
ATOM 744 C C . ILE A 1 94 ? 16.666 -2.133 -27.281 1.00 96.62 94 ILE A C 1
ATOM 746 O O . ILE A 1 94 ? 17.414 -2.197 -28.256 1.00 96.62 94 ILE A O 1
ATOM 750 N N . LEU A 1 95 ? 16.149 -0.979 -26.851 1.00 96.06 95 LEU A N 1
ATOM 751 C CA . LEU A 1 95 ? 16.331 0.292 -27.553 1.00 96.06 95 LEU A CA 1
ATOM 752 C C . LEU A 1 95 ? 17.788 0.763 -27.519 1.00 96.06 95 LEU A C 1
ATOM 754 O O . LEU A 1 95 ? 18.305 1.197 -28.545 1.00 96.06 95 LEU A O 1
ATOM 758 N N . THR A 1 96 ? 18.472 0.621 -26.378 1.00 95.81 96 THR A N 1
ATOM 759 C CA . THR A 1 96 ? 19.906 0.944 -26.264 1.00 95.81 96 THR A CA 1
ATOM 760 C C . THR A 1 96 ? 20.717 0.083 -27.234 1.00 95.81 96 THR A C 1
ATOM 762 O O . THR A 1 96 ? 21.484 0.615 -28.028 1.00 95.81 96 THR A O 1
ATOM 765 N N . SER A 1 97 ? 20.474 -1.233 -27.257 1.00 94.38 97 SER A N 1
ATOM 766 C CA . SER A 1 97 ? 21.185 -2.155 -28.155 1.00 94.38 97 SER A CA 1
ATOM 767 C C . SER A 1 97 ? 20.927 -1.848 -29.634 1.00 94.38 97 SER A C 1
ATOM 769 O O . SER A 1 97 ? 21.849 -1.897 -30.447 1.00 94.38 97 SER A O 1
ATOM 771 N N . ALA A 1 98 ? 19.682 -1.523 -29.998 1.00 91.00 98 ALA A N 1
ATOM 772 C CA . ALA A 1 98 ? 19.319 -1.175 -31.369 1.00 91.00 98 ALA A CA 1
ATOM 773 C C . ALA A 1 98 ? 19.982 0.136 -31.826 1.00 91.00 98 ALA A C 1
ATOM 775 O O . ALA A 1 98 ? 20.475 0.224 -32.954 1.00 91.00 98 ALA A O 1
ATOM 776 N N . LEU A 1 99 ? 20.033 1.144 -30.951 1.00 92.00 99 LEU A N 1
ATOM 777 C CA . LEU A 1 99 ? 20.670 2.425 -31.248 1.00 92.00 99 LEU A CA 1
ATOM 778 C C . LEU A 1 99 ? 22.192 2.302 -31.323 1.00 92.00 99 LEU A C 1
ATOM 780 O O . LEU A 1 99 ? 22.778 2.805 -32.279 1.00 92.00 99 LEU A O 1
ATOM 784 N N . ASP A 1 100 ? 22.822 1.564 -30.409 1.00 90.81 100 ASP A N 1
ATOM 785 C CA . ASP A 1 100 ? 24.269 1.318 -30.438 1.00 90.81 100 ASP A CA 1
ATOM 786 C C . ASP A 1 100 ? 24.705 0.627 -31.739 1.00 90.81 100 ASP A C 1
ATOM 788 O O . ASP A 1 100 ? 25.745 0.950 -32.306 1.00 90.81 100 ASP A O 1
ATOM 792 N N . GLN A 1 101 ? 23.885 -0.286 -32.269 1.00 88.56 101 GLN A N 1
ATOM 793 C CA . GLN A 1 101 ? 24.143 -0.942 -33.557 1.00 88.56 101 GLN A CA 1
ATOM 794 C C . GLN A 1 101 ? 23.895 -0.031 -34.769 1.00 88.56 101 GLN A C 1
ATOM 796 O O . GLN A 1 101 ? 24.413 -0.301 -35.856 1.00 88.56 101 GLN A O 1
ATOM 801 N N . SER A 1 102 ? 23.113 1.035 -34.591 1.00 88.88 102 SER A N 1
ATOM 802 C CA . SER A 1 102 ? 22.746 1.972 -35.655 1.00 88.88 102 SER A CA 1
ATOM 803 C C . SER A 1 102 ? 23.802 3.054 -35.888 1.00 88.88 102 SER A C 1
ATOM 805 O O . SER A 1 102 ? 23.789 3.682 -36.944 1.00 88.88 102 SER A O 1
ATOM 807 N N . PHE A 1 103 ? 24.732 3.281 -34.956 1.00 88.69 103 PHE A N 1
ATOM 808 C CA . PHE A 1 103 ? 25.786 4.290 -35.095 1.00 88.69 103 PHE A CA 1
ATOM 809 C C . PHE A 1 103 ? 27.172 3.651 -35.141 1.00 88.69 103 PHE A C 1
ATOM 811 O O . PHE A 1 103 ? 27.543 2.860 -34.281 1.00 88.69 103 PHE A O 1
ATOM 818 N N . VAL A 1 104 ? 27.977 4.035 -36.133 1.00 88.38 104 VAL A N 1
ATOM 819 C CA . VAL A 1 104 ? 29.371 3.592 -36.251 1.00 88.38 104 VAL A CA 1
ATOM 820 C C . VAL A 1 104 ? 30.294 4.806 -36.149 1.00 88.38 104 VAL A C 1
ATOM 822 O O . VAL A 1 104 ? 30.102 5.775 -36.888 1.00 88.38 104 VAL A O 1
ATOM 825 N N . PRO A 1 105 ? 31.304 4.794 -35.263 1.00 87.44 105 PRO A N 1
ATOM 826 C CA . PRO A 1 105 ? 32.283 5.869 -35.207 1.00 87.44 105 PRO A CA 1
ATOM 827 C C . PRO A 1 105 ? 33.119 5.909 -36.488 1.00 87.44 105 PRO A C 1
ATOM 829 O O . PRO A 1 105 ? 33.673 4.901 -36.925 1.00 87.44 105 PRO A O 1
ATOM 832 N N . ALA A 1 106 ? 33.234 7.098 -37.069 1.00 86.44 106 ALA A N 1
ATOM 833 C CA . ALA A 1 106 ? 34.048 7.384 -38.237 1.00 86.44 106 ALA A CA 1
ATOM 834 C C . ALA A 1 106 ? 34.895 8.638 -38.002 1.00 86.44 106 ALA A C 1
ATOM 836 O O . ALA A 1 106 ? 34.549 9.526 -37.220 1.00 86.44 106 ALA A O 1
ATOM 837 N N . THR A 1 107 ? 36.020 8.729 -38.704 1.00 85.44 107 THR A N 1
ATOM 838 C CA . THR A 1 107 ? 36.949 9.854 -38.576 1.00 85.44 107 THR A CA 1
ATOM 839 C C . THR A 1 107 ? 36.945 10.655 -39.869 1.00 85.44 107 THR A C 1
ATOM 841 O O . THR A 1 107 ? 37.287 10.138 -40.931 1.00 85.44 107 THR A O 1
ATOM 844 N N . ARG A 1 108 ? 36.571 11.936 -39.789 1.00 86.12 108 ARG A N 1
ATOM 845 C CA . ARG A 1 108 ? 36.627 12.878 -40.919 1.00 86.12 108 ARG A CA 1
ATOM 846 C C . ARG A 1 108 ? 37.631 13.982 -40.581 1.00 86.12 108 ARG A C 1
ATOM 848 O O . ARG A 1 108 ? 37.277 15.000 -39.987 1.00 86.12 108 ARG A O 1
ATOM 855 N N . GLY A 1 109 ? 38.903 13.753 -40.917 1.00 84.25 109 GLY A N 1
ATOM 856 C CA . GLY A 1 109 ? 40.017 14.624 -40.513 1.00 84.25 109 GLY A CA 1
ATOM 857 C C . GLY A 1 109 ? 40.333 14.485 -39.012 1.00 84.25 109 GLY A C 1
ATOM 858 O O . GLY A 1 109 ? 40.406 13.359 -38.534 1.00 84.25 109 GLY A O 1
ATOM 859 N N . PRO A 1 110 ? 40.504 15.576 -38.238 1.00 87.62 110 PRO A N 1
ATOM 860 C CA . PRO A 1 110 ? 40.726 15.493 -36.788 1.00 87.62 110 PRO A CA 1
ATOM 861 C C . PRO A 1 110 ? 39.438 15.264 -35.972 1.00 87.62 110 PRO A C 1
ATOM 863 O O . PRO A 1 110 ? 39.497 15.201 -34.746 1.00 87.62 110 PRO A O 1
ATOM 866 N N . ARG A 1 111 ? 38.261 15.188 -36.613 1.00 87.81 111 ARG A N 1
ATOM 867 C CA . ARG A 1 111 ? 36.959 15.104 -35.936 1.00 87.81 111 ARG A CA 1
ATOM 868 C C . ARG A 1 111 ? 36.425 13.669 -35.922 1.00 87.81 111 ARG A C 1
ATOM 870 O O . ARG A 1 111 ? 36.280 13.054 -36.980 1.00 87.81 111 ARG A O 1
ATOM 877 N N . LEU A 1 112 ? 36.055 13.192 -34.731 1.00 84.94 112 LEU A N 1
ATOM 878 C CA . LEU A 1 112 ? 35.228 11.998 -34.546 1.00 84.94 112 LEU A CA 1
ATOM 879 C C . LEU A 1 112 ? 33.769 12.337 -34.891 1.00 84.94 112 LEU A C 1
ATOM 881 O O . LEU A 1 112 ? 33.212 13.307 -34.371 1.00 84.94 112 LEU A O 1
ATOM 885 N N . VAL A 1 113 ? 33.167 11.557 -35.782 1.00 88.62 113 VAL A N 1
ATOM 886 C CA . VAL A 1 113 ? 31.751 11.641 -36.163 1.00 88.62 113 VAL A CA 1
ATOM 887 C C . VAL A 1 113 ? 31.096 10.270 -36.010 1.00 88.62 113 VAL A C 1
ATOM 889 O O . VAL A 1 113 ? 31.783 9.254 -35.981 1.00 88.62 113 VAL A O 1
ATOM 892 N N . LEU A 1 114 ? 29.770 10.236 -35.896 1.00 86.25 114 LEU A N 1
ATOM 893 C CA . LEU A 1 114 ? 28.993 8.998 -35.914 1.00 86.25 114 LEU A CA 1
ATOM 894 C C . LEU A 1 114 ? 28.269 8.918 -37.257 1.00 86.25 114 LEU A C 1
ATOM 896 O O . LEU A 1 114 ? 27.456 9.790 -37.568 1.00 86.25 114 LEU A O 1
ATOM 900 N N . ASP A 1 115 ? 28.580 7.898 -38.050 1.00 87.62 115 ASP A N 1
ATOM 901 C CA . ASP A 1 115 ? 27.855 7.601 -39.280 1.00 87.62 115 ASP A CA 1
ATOM 902 C C . ASP A 1 115 ? 26.667 6.685 -38.952 1.00 87.62 115 ASP A C 1
ATOM 904 O O . ASP A 1 115 ? 26.800 5.698 -38.222 1.00 87.62 115 ASP A O 1
ATOM 908 N N . LEU A 1 116 ? 25.494 7.025 -39.489 1.00 86.69 116 LEU A N 1
ATOM 909 C CA . LEU A 1 116 ? 24.279 6.239 -39.307 1.00 86.69 116 LEU A CA 1
ATOM 910 C C . LEU A 1 116 ? 24.306 5.019 -40.238 1.00 86.69 116 LEU A C 1
ATOM 912 O O . LEU A 1 116 ? 24.351 5.157 -41.462 1.00 86.69 116 LEU A O 1
ATOM 916 N N . ARG A 1 117 ? 24.250 3.823 -39.657 1.00 86.38 117 ARG A N 1
ATOM 917 C CA . ARG A 1 117 ? 24.211 2.537 -40.350 1.00 86.38 117 ARG A CA 1
ATOM 918 C C . ARG A 1 117 ? 22.868 1.862 -40.099 1.00 86.38 117 ARG A C 1
ATOM 920 O O . ARG A 1 117 ? 22.677 1.189 -39.095 1.00 86.38 117 ARG A O 1
ATOM 927 N N . ILE A 1 118 ? 21.962 1.992 -41.059 1.00 84.06 118 ILE A N 1
ATOM 928 C CA . ILE A 1 118 ? 20.632 1.379 -41.007 1.00 84.06 118 ILE A CA 1
ATOM 929 C C . ILE A 1 118 ? 20.406 0.440 -42.189 1.00 84.06 118 ILE A C 1
ATOM 931 O O . ILE A 1 118 ? 20.972 0.619 -43.269 1.00 84.06 118 ILE A O 1
ATOM 935 N N . SER A 1 119 ? 19.597 -0.597 -41.969 1.00 84.44 119 SER A N 1
ATOM 936 C CA . SER A 1 119 ? 19.128 -1.479 -43.040 1.00 84.44 119 SER A CA 1
ATOM 937 C C . SER A 1 119 ? 18.269 -0.694 -44.031 1.00 84.44 119 SER A C 1
ATOM 939 O O . SER A 1 119 ? 17.572 0.234 -43.641 1.00 84.44 119 SER A O 1
ATOM 941 N N . SER A 1 120 ? 18.238 -1.120 -45.296 1.00 81.31 120 SER A N 1
ATOM 942 C CA . SER A 1 120 ? 17.365 -0.535 -46.332 1.00 81.31 120 SER A CA 1
ATOM 943 C C . SER A 1 120 ? 15.866 -0.520 -45.986 1.00 81.31 120 SER A C 1
ATOM 945 O O . SER A 1 120 ? 15.110 0.207 -46.621 1.00 81.31 120 SER A O 1
ATOM 947 N N . MET A 1 121 ? 15.436 -1.309 -44.994 1.00 84.12 121 MET A N 1
ATOM 948 C CA . MET A 1 121 ? 14.048 -1.355 -44.517 1.00 84.12 121 MET A CA 1
ATOM 949 C C . MET A 1 121 ? 13.746 -0.400 -43.354 1.00 84.12 121 MET A C 1
ATOM 951 O O . MET A 1 121 ? 12.597 -0.320 -42.935 1.00 84.12 121 MET A O 1
ATOM 955 N N . VAL A 1 122 ? 14.754 0.292 -42.818 1.00 85.62 122 VAL A N 1
ATOM 956 C CA . VAL A 1 122 ? 14.619 1.230 -41.696 1.00 85.62 122 VAL A CA 1
ATOM 957 C C . VAL A 1 122 ? 14.921 2.625 -42.216 1.00 85.62 122 VAL A C 1
ATOM 959 O O . VAL A 1 122 ? 15.905 2.826 -42.929 1.00 85.62 122 VAL A O 1
ATOM 962 N N . ASN A 1 123 ? 14.076 3.592 -41.877 1.00 87.88 123 ASN A N 1
ATOM 963 C CA . ASN A 1 123 ? 14.291 4.979 -42.257 1.00 87.88 123 ASN A CA 1
ATOM 964 C C . ASN A 1 123 ? 14.952 5.766 -41.096 1.00 87.88 123 ASN A C 1
ATOM 966 O O . ASN A 1 123 ? 14.875 5.358 -39.937 1.00 87.88 123 ASN A O 1
ATOM 970 N N . PRO A 1 124 ? 15.610 6.908 -41.367 1.00 86.44 124 PRO A N 1
ATOM 971 C CA . PRO A 1 124 ? 16.225 7.716 -40.311 1.00 86.44 124 PRO A CA 1
ATOM 972 C C . PRO A 1 124 ? 15.243 8.255 -39.256 1.00 86.44 124 PRO A C 1
ATOM 974 O O . PRO A 1 124 ? 15.649 8.482 -38.120 1.00 86.44 124 PRO A O 1
ATOM 977 N N . ALA A 1 125 ? 13.967 8.457 -39.601 1.00 89.56 125 ALA A N 1
ATOM 978 C CA . ALA A 1 125 ? 12.955 8.909 -38.646 1.00 89.56 125 ALA A CA 1
ATOM 979 C C . ALA A 1 125 ? 12.591 7.813 -37.629 1.00 89.56 125 ALA A C 1
ATOM 981 O O . ALA A 1 125 ? 12.326 8.137 -36.476 1.00 89.56 125 ALA A O 1
ATOM 982 N N . ASP A 1 126 ? 12.663 6.532 -38.007 1.00 90.00 126 ASP A N 1
ATOM 983 C CA . ASP A 1 126 ? 12.481 5.402 -37.086 1.00 90.00 126 ASP A CA 1
ATOM 984 C C . ASP A 1 126 ? 13.583 5.384 -36.013 1.00 90.00 126 ASP A C 1
ATOM 986 O O . ASP A 1 126 ? 13.327 5.067 -34.852 1.00 90.00 126 ASP A O 1
ATOM 990 N N . VAL A 1 127 ? 14.812 5.762 -36.387 1.00 90.25 127 VAL A N 1
ATOM 991 C CA . VAL A 1 127 ? 15.948 5.865 -35.456 1.00 90.25 127 VAL A CA 1
ATOM 992 C C . VAL A 1 127 ? 15.752 7.022 -34.483 1.00 90.25 127 VAL A C 1
ATOM 994 O O . VAL A 1 127 ? 15.993 6.862 -33.289 1.00 90.25 127 VAL A O 1
ATOM 997 N N . GLU A 1 128 ? 15.299 8.180 -34.968 1.00 91.06 128 GLU A N 1
ATOM 998 C CA . GLU A 1 128 ? 14.975 9.310 -34.089 1.00 91.06 128 GLU A CA 1
ATOM 999 C C . GLU A 1 128 ? 13.807 8.976 -33.154 1.00 91.06 128 GLU A C 1
ATOM 1001 O O . GLU A 1 128 ? 13.906 9.212 -31.953 1.00 91.06 128 GLU A O 1
ATOM 1006 N N . TYR A 1 129 ? 12.768 8.300 -33.649 1.00 93.06 129 TYR A N 1
ATOM 1007 C CA . TYR A 1 129 ? 11.683 7.810 -32.802 1.00 93.06 129 TYR A CA 1
ATOM 1008 C C . TYR A 1 129 ? 12.180 6.835 -31.725 1.00 93.06 129 TYR A C 1
ATOM 1010 O O . TYR A 1 129 ? 11.801 6.952 -30.561 1.00 93.06 129 TYR A O 1
ATOM 1018 N N . ALA A 1 130 ? 13.074 5.904 -32.072 1.00 93.69 130 ALA A N 1
ATOM 1019 C CA . ALA A 1 130 ? 13.678 4.990 -31.104 1.00 93.69 130 ALA A CA 1
ATOM 1020 C C . ALA A 1 130 ? 14.519 5.726 -30.044 1.00 93.69 130 ALA A C 1
ATOM 1022 O O . ALA A 1 130 ? 14.520 5.317 -28.881 1.00 93.69 130 ALA A O 1
ATOM 1023 N N . LYS A 1 131 ? 15.198 6.824 -30.409 1.00 94.50 131 LYS A N 1
ATOM 1024 C CA . LYS A 1 131 ? 15.909 7.696 -29.456 1.00 94.50 131 LYS A CA 1
ATOM 1025 C C . LYS A 1 131 ? 14.942 8.382 -28.502 1.00 94.50 131 LYS A C 1
ATOM 1027 O O . LYS A 1 131 ? 15.160 8.318 -27.294 1.00 94.50 131 LYS A O 1
ATOM 1032 N N . ASP A 1 132 ? 13.877 8.985 -29.018 1.00 96.56 132 ASP A N 1
ATOM 1033 C CA . ASP A 1 132 ? 12.860 9.642 -28.193 1.00 96.56 132 ASP A CA 1
ATOM 1034 C C . ASP A 1 132 ? 12.194 8.645 -27.236 1.00 96.56 132 ASP A C 1
ATOM 1036 O O . ASP A 1 132 ? 12.027 8.919 -26.045 1.00 96.56 132 ASP A O 1
ATOM 1040 N N . LEU A 1 133 ? 11.894 7.443 -27.731 1.00 96.88 133 LEU A N 1
ATOM 1041 C CA . LEU A 1 133 ? 11.324 6.368 -26.929 1.00 96.88 133 LEU A CA 1
ATOM 1042 C C . LEU A 1 133 ? 12.303 5.882 -25.850 1.00 96.88 133 LEU A C 1
ATOM 1044 O O . LEU A 1 133 ? 11.895 5.650 -24.712 1.00 96.88 133 LEU A O 1
ATOM 1048 N N . LEU A 1 134 ? 13.602 5.786 -26.159 1.00 97.75 134 LEU A N 1
ATOM 1049 C CA . LEU A 1 134 ? 14.626 5.467 -25.161 1.00 97.75 134 LEU A CA 1
ATOM 1050 C C . LEU A 1 134 ? 14.702 6.550 -24.078 1.00 97.75 134 LEU A C 1
ATOM 1052 O O . LEU A 1 134 ? 14.775 6.216 -22.896 1.00 97.75 134 LEU A O 1
ATOM 1056 N N . VAL A 1 135 ? 14.658 7.832 -24.451 1.00 97.75 135 VAL A N 1
ATOM 1057 C CA . VAL A 1 135 ? 14.637 8.943 -23.486 1.00 97.75 135 VAL A CA 1
ATOM 1058 C C . VAL A 1 135 ? 13.423 8.829 -22.565 1.00 97.75 135 VAL A C 1
ATOM 1060 O O . VAL A 1 135 ? 13.581 8.929 -21.346 1.00 97.75 135 VAL A O 1
ATOM 1063 N N . LEU A 1 136 ? 12.239 8.552 -23.119 1.00 98.00 136 LEU A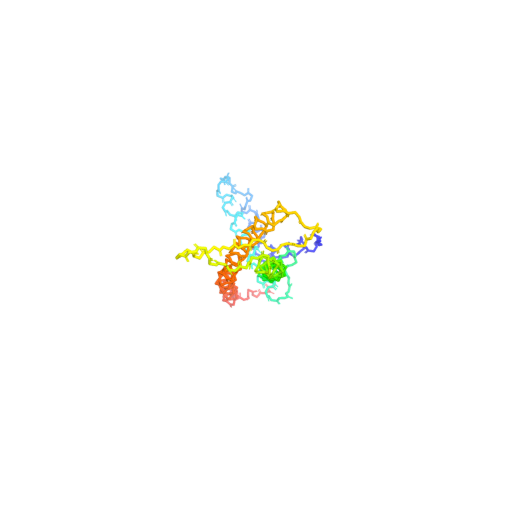 N 1
ATOM 1064 C CA . LEU A 1 136 ? 11.021 8.331 -22.340 1.00 98.00 136 LEU A CA 1
ATOM 1065 C C . LEU A 1 136 ? 11.188 7.175 -21.347 1.00 98.00 136 LEU A C 1
ATOM 1067 O O . LEU A 1 136 ? 10.951 7.357 -20.155 1.00 98.00 136 LEU A O 1
ATOM 1071 N N . PHE A 1 137 ? 11.627 6.001 -21.805 1.00 98.31 137 PHE A N 1
ATOM 1072 C CA . PHE A 1 137 ? 11.784 4.841 -20.925 1.00 98.31 137 PHE A CA 1
ATOM 1073 C C . PHE A 1 137 ? 12.862 5.050 -19.856 1.00 98.31 137 PHE A C 1
ATOM 1075 O O . PHE A 1 137 ? 12.690 4.588 -18.733 1.00 98.31 137 PHE A O 1
ATOM 1082 N N . ARG A 1 138 ? 13.933 5.799 -20.145 1.00 98.12 138 ARG A N 1
ATOM 1083 C CA . ARG A 1 138 ? 14.932 6.185 -19.133 1.00 98.12 138 ARG A CA 1
ATOM 1084 C C . ARG A 1 138 ? 14.358 7.122 -18.076 1.00 98.12 138 ARG A C 1
ATOM 1086 O O . ARG A 1 138 ? 14.671 6.979 -16.897 1.00 98.12 138 ARG A O 1
ATOM 1093 N N . GLN A 1 139 ? 13.510 8.070 -18.466 1.00 98.19 139 GLN A N 1
ATOM 1094 C CA . GLN A 1 139 ? 12.807 8.918 -17.501 1.00 98.19 139 GLN A CA 1
ATOM 1095 C C . GLN A 1 139 ? 11.803 8.108 -16.678 1.00 98.19 139 GLN A C 1
ATOM 1097 O O . GLN A 1 139 ? 11.710 8.299 -15.465 1.00 98.19 139 GLN A O 1
ATOM 1102 N N . TYR A 1 140 ? 11.100 7.173 -17.318 1.00 98.19 140 TYR A N 1
ATOM 1103 C CA . TYR A 1 140 ? 10.164 6.290 -16.641 1.00 98.19 140 TYR A CA 1
ATOM 1104 C C . TYR A 1 140 ? 10.881 5.379 -15.630 1.00 98.19 140 TYR A C 1
ATOM 1106 O O . TYR A 1 140 ? 10.435 5.283 -14.493 1.00 98.19 140 TYR A O 1
ATOM 1114 N N . GLU A 1 141 ?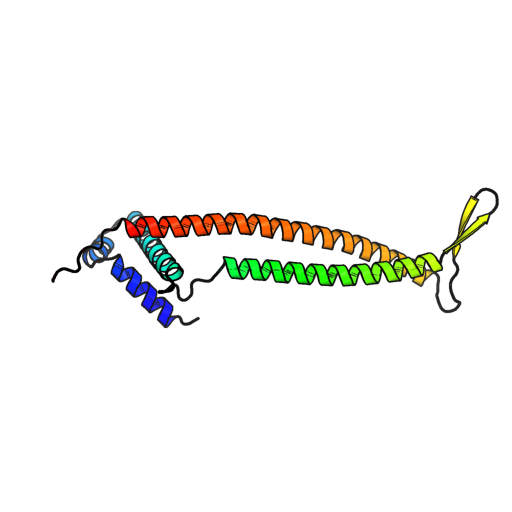 12.048 4.824 -15.979 1.00 98.00 141 GLU A N 1
ATOM 1115 C CA . GLU A 1 141 ? 12.922 4.053 -15.074 1.00 98.00 141 GLU A CA 1
ATOM 1116 C C . GLU A 1 141 ? 13.234 4.843 -13.795 1.00 98.00 141 GLU A C 1
ATOM 1118 O O . GLU A 1 141 ? 13.054 4.344 -12.683 1.00 98.00 141 GLU A O 1
ATOM 1123 N N . VAL A 1 142 ? 13.663 6.101 -13.945 1.00 98.06 142 VAL A N 1
ATOM 1124 C CA . VAL A 1 142 ? 13.967 6.984 -12.808 1.00 98.06 142 VAL A CA 1
ATOM 1125 C C . VAL A 1 142 ? 12.728 7.231 -11.952 1.00 98.06 142 VAL A C 1
ATOM 1127 O O . VAL A 1 142 ? 12.829 7.263 -10.728 1.00 98.06 142 VAL A O 1
ATOM 1130 N N . TYR A 1 143 ? 11.565 7.422 -12.574 1.00 98.12 143 TYR A N 1
ATOM 1131 C CA . TYR A 1 143 ? 10.322 7.668 -11.850 1.00 98.12 143 TYR A CA 1
ATOM 1132 C C . TYR A 1 143 ? 9.851 6.435 -11.068 1.00 98.12 143 TYR A C 1
ATOM 1134 O O . TYR A 1 143 ? 9.521 6.560 -9.892 1.00 98.12 143 TYR A O 1
ATOM 1142 N N . VAL A 1 144 ? 9.894 5.244 -11.674 1.00 98.31 144 VAL A N 1
ATOM 1143 C CA . VAL A 1 144 ? 9.521 3.982 -11.011 1.00 98.31 144 VAL A CA 1
ATOM 1144 C C . VAL A 1 144 ? 10.418 3.714 -9.808 1.00 98.31 144 VAL A C 1
ATOM 1146 O O . VAL A 1 144 ? 9.907 3.450 -8.726 1.00 98.31 144 VAL A O 1
ATOM 1149 N N . ARG A 1 145 ? 11.737 3.896 -9.942 1.00 98.25 145 ARG A N 1
ATOM 1150 C CA . ARG A 1 145 ? 12.662 3.746 -8.806 1.00 98.25 145 ARG A CA 1
ATOM 1151 C C . ARG A 1 145 ? 12.390 4.733 -7.676 1.00 98.25 145 ARG A C 1
ATOM 1153 O O . ARG A 1 145 ? 12.532 4.377 -6.515 1.00 98.25 145 ARG A O 1
ATOM 1160 N N . LYS A 1 146 ? 11.991 5.969 -7.993 1.00 98.25 146 LYS A N 1
ATOM 1161 C CA . LYS A 1 146 ? 11.572 6.929 -6.960 1.00 98.25 146 LYS A CA 1
ATOM 1162 C C . LYS A 1 146 ? 10.317 6.456 -6.234 1.00 98.25 146 LYS A C 1
ATOM 1164 O O . LYS A 1 146 ? 10.260 6.584 -5.023 1.00 98.25 146 LYS A O 1
ATOM 1169 N N . MET A 1 147 ? 9.340 5.903 -6.954 1.00 98.12 147 MET A N 1
ATOM 1170 C CA . MET A 1 147 ? 8.146 5.337 -6.321 1.00 98.12 147 MET A CA 1
ATOM 1171 C C . MET A 1 147 ? 8.483 4.143 -5.425 1.00 98.12 147 MET A C 1
ATOM 1173 O O . MET A 1 147 ? 7.923 4.061 -4.343 1.00 98.12 147 MET A O 1
ATOM 1177 N N . GLN A 1 148 ? 9.419 3.273 -5.824 1.00 98.00 148 GLN A N 1
ATOM 1178 C CA . GLN A 1 148 ? 9.879 2.166 -4.972 1.00 98.00 148 GLN A CA 1
ATOM 1179 C C . GLN A 1 148 ? 10.448 2.677 -3.644 1.00 98.00 148 GLN A C 1
ATOM 1181 O O . GLN A 1 148 ? 10.005 2.235 -2.593 1.00 98.00 148 GLN A O 1
ATOM 1186 N N . VAL A 1 149 ? 11.326 3.685 -3.687 1.00 97.81 149 VAL A N 1
ATOM 1187 C CA . VAL A 1 149 ? 11.877 4.314 -2.471 1.00 97.81 149 VAL A CA 1
ATOM 1188 C C . VAL A 1 149 ? 10.780 4.922 -1.587 1.00 97.81 149 VAL A C 1
ATOM 1190 O O . VAL A 1 149 ? 10.849 4.833 -0.366 1.00 97.81 149 VAL A O 1
ATOM 1193 N N . GLU A 1 150 ? 9.754 5.543 -2.175 1.00 97.62 150 GLU A N 1
ATOM 1194 C CA . GLU A 1 150 ? 8.633 6.070 -1.385 1.00 97.62 150 GLU A CA 1
ATOM 1195 C C . GLU A 1 150 ? 7.780 4.961 -0.759 1.00 97.62 150 GLU A C 1
ATOM 1197 O O . GLU A 1 150 ? 7.312 5.133 0.362 1.00 97.62 150 GLU A O 1
ATOM 1202 N N . VAL A 1 151 ? 7.579 3.833 -1.448 1.00 97.75 151 VAL A N 1
ATOM 1203 C CA . VAL A 1 151 ? 6.855 2.678 -0.893 1.00 97.75 151 VAL A CA 1
ATOM 1204 C C . VAL A 1 151 ? 7.646 2.036 0.247 1.00 97.75 151 VAL A C 1
ATOM 1206 O O . VAL A 1 151 ? 7.055 1.767 1.286 1.00 97.75 151 VAL A O 1
ATOM 1209 N N . GLU A 1 152 ? 8.965 1.886 0.105 1.00 96.50 152 GLU A N 1
ATOM 1210 C CA . GLU A 1 152 ? 9.857 1.428 1.184 1.00 96.50 152 GLU A CA 1
ATOM 1211 C C . GLU A 1 152 ? 9.762 2.352 2.411 1.00 96.50 152 GLU A C 1
ATOM 1213 O O . GLU A 1 152 ? 9.593 1.892 3.536 1.00 96.50 152 GLU A O 1
ATOM 1218 N N . ARG A 1 153 ? 9.768 3.677 2.207 1.00 96.81 153 ARG A N 1
ATOM 1219 C CA . ARG A 1 153 ? 9.575 4.643 3.302 1.00 96.81 153 ARG A CA 1
ATOM 1220 C C . ARG A 1 153 ? 8.200 4.507 3.967 1.00 96.81 153 ARG A C 1
ATOM 1222 O O . ARG A 1 153 ? 8.095 4.619 5.184 1.00 96.81 153 ARG A O 1
ATOM 1229 N N . LEU A 1 154 ? 7.141 4.301 3.182 1.00 95.81 154 LEU A N 1
ATOM 1230 C CA . LEU A 1 154 ? 5.790 4.098 3.717 1.00 95.81 154 LEU A CA 1
ATOM 1231 C C . LEU A 1 154 ? 5.677 2.803 4.525 1.00 95.81 154 LEU A C 1
ATOM 1233 O O . LEU A 1 154 ? 4.897 2.760 5.471 1.00 95.81 154 LEU A O 1
ATOM 1237 N N . GLU A 1 155 ? 6.434 1.768 4.167 1.00 96.19 155 GLU A N 1
ATOM 1238 C CA . GLU A 1 155 ? 6.530 0.532 4.943 1.00 96.19 155 GLU A CA 1
ATOM 1239 C C . GLU A 1 155 ? 7.161 0.780 6.316 1.00 96.19 155 GLU A C 1
ATOM 1241 O O . GLU A 1 155 ? 6.594 0.372 7.331 1.00 96.19 155 GLU A O 1
ATOM 1246 N N . GLU A 1 156 ? 8.271 1.522 6.365 1.00 95.06 156 GLU A N 1
ATOM 1247 C CA . GLU A 1 156 ? 8.910 1.924 7.625 1.00 95.06 156 GLU A CA 1
ATOM 1248 C C . GLU A 1 156 ? 7.954 2.754 8.503 1.00 95.06 156 GLU A C 1
ATOM 1250 O O . GLU A 1 156 ? 7.757 2.444 9.677 1.00 95.06 156 GLU A O 1
ATOM 1255 N N . GLU A 1 157 ? 7.286 3.759 7.927 1.00 95.19 157 GLU A N 1
ATOM 1256 C CA . GLU A 1 157 ? 6.310 4.591 8.649 1.00 95.19 157 GLU A CA 1
ATOM 1257 C C . GLU A 1 157 ? 5.086 3.791 9.123 1.00 95.19 157 GLU A C 1
ATOM 1259 O O . GLU A 1 157 ? 4.542 4.051 10.199 1.00 95.19 157 GLU A O 1
ATOM 1264 N N . ALA A 1 158 ? 4.633 2.812 8.336 1.00 94.75 158 ALA A N 1
ATOM 1265 C CA . ALA A 1 158 ? 3.542 1.932 8.734 1.00 94.75 158 ALA A CA 1
ATOM 1266 C C . ALA A 1 158 ? 3.931 1.084 9.950 1.00 94.75 158 ALA A C 1
ATOM 1268 O O . ALA A 1 158 ? 3.103 0.903 10.844 1.00 94.75 158 ALA A O 1
ATOM 1269 N N . GLN A 1 159 ? 5.181 0.614 10.015 1.00 94.38 159 GLN A N 1
ATOM 1270 C CA . GLN A 1 159 ? 5.672 -0.161 11.149 1.00 94.38 159 GLN A CA 1
ATOM 1271 C C . GLN A 1 159 ? 5.651 0.651 12.451 1.00 94.38 159 GLN A C 1
ATOM 1273 O O . GLN A 1 159 ? 5.166 0.141 13.460 1.00 94.38 159 GLN A O 1
ATOM 1278 N N . ASP A 1 160 ? 6.067 1.919 12.421 1.00 93.75 160 ASP A N 1
ATOM 1279 C CA . ASP A 1 160 ? 5.991 2.809 13.590 1.00 93.75 160 ASP A CA 1
ATOM 1280 C C . ASP A 1 160 ? 4.540 2.957 14.089 1.00 93.75 160 ASP A C 1
ATOM 1282 O O . ASP A 1 160 ? 4.249 2.828 15.281 1.00 93.75 160 ASP A O 1
ATOM 1286 N N . VAL A 1 161 ? 3.593 3.156 13.165 1.00 93.69 161 VAL A N 1
ATOM 1287 C CA . VAL A 1 161 ? 2.160 3.253 13.495 1.00 93.69 161 VAL A CA 1
ATOM 1288 C C . VAL A 1 161 ? 1.617 1.932 14.048 1.00 93.69 161 VAL A C 1
ATOM 1290 O O . VAL A 1 161 ? 0.740 1.935 14.919 1.00 93.69 161 VAL A O 1
ATOM 1293 N N . PHE A 1 162 ? 2.100 0.791 13.555 1.00 94.44 162 PHE A N 1
ATOM 1294 C CA . PHE A 1 162 ? 1.699 -0.519 14.064 1.00 94.44 162 PHE A CA 1
ATOM 1295 C C . PHE A 1 162 ? 2.219 -0.757 15.472 1.00 94.44 162 PHE A C 1
ATOM 1297 O O . PHE A 1 162 ? 1.461 -1.255 16.305 1.00 94.44 162 PHE A O 1
ATOM 1304 N N . ASP A 1 163 ? 3.454 -0.360 15.758 1.00 94.62 163 ASP A N 1
ATOM 1305 C CA . ASP A 1 163 ? 4.032 -0.454 17.092 1.00 94.62 163 ASP A CA 1
ATOM 1306 C C . ASP A 1 163 ? 3.234 0.405 18.084 1.00 94.62 163 ASP A C 1
ATOM 1308 O O . ASP A 1 163 ? 2.827 -0.091 19.138 1.00 94.62 163 ASP A O 1
ATOM 1312 N N . ASP A 1 164 ? 2.897 1.645 17.718 1.00 94.25 164 ASP A N 1
ATOM 1313 C CA . ASP A 1 164 ? 2.024 2.518 18.515 1.00 94.25 164 ASP A CA 1
ATOM 1314 C C . ASP A 1 164 ? 0.636 1.898 18.743 1.00 94.25 164 ASP A C 1
ATOM 1316 O O . ASP A 1 164 ? 0.099 1.913 19.856 1.00 94.25 164 ASP A O 1
ATOM 1320 N N . PHE A 1 165 ? 0.046 1.299 17.704 1.00 92.56 165 PHE A N 1
ATOM 1321 C CA . PHE A 1 165 ? -1.234 0.606 17.821 1.00 92.56 165 PHE A CA 1
ATOM 1322 C C . PHE A 1 165 ? -1.153 -0.588 18.786 1.00 92.56 165 PHE A C 1
ATOM 1324 O O . PHE A 1 165 ? -2.046 -0.758 19.623 1.00 92.56 165 PHE A O 1
ATOM 1331 N N . GLN A 1 166 ? -0.082 -1.385 18.722 1.00 93.62 166 GLN A N 1
ATOM 1332 C CA . GLN A 1 166 ? 0.161 -2.487 19.657 1.00 93.62 166 GLN A CA 1
ATOM 1333 C C . GLN A 1 166 ? 0.340 -1.980 21.091 1.00 93.62 166 GLN A C 1
ATOM 1335 O O . GLN A 1 166 ? -0.234 -2.552 22.022 1.00 93.62 166 GLN A O 1
ATOM 1340 N N . TRP A 1 167 ? 1.060 -0.873 21.282 1.00 95.00 167 TRP A N 1
ATOM 1341 C CA . TRP A 1 167 ? 1.179 -0.227 22.588 1.00 95.00 167 TRP A CA 1
ATOM 1342 C C . TRP A 1 167 ? -0.180 0.188 23.148 1.00 95.00 167 TRP A C 1
ATOM 1344 O O . TRP A 1 167 ? -0.495 -0.155 24.289 1.00 95.00 167 TRP A O 1
ATOM 1354 N N . CYS A 1 168 ? -1.029 0.833 22.346 1.00 91.88 168 CYS A N 1
ATOM 1355 C CA . CYS A 1 168 ? -2.387 1.181 22.764 1.00 91.88 168 CYS A CA 1
ATOM 1356 C C . CYS A 1 168 ? -3.214 -0.054 23.159 1.00 91.88 168 CYS A C 1
ATOM 1358 O O . CYS A 1 168 ? -3.959 -0.012 24.140 1.00 91.88 168 CYS A O 1
ATOM 1360 N N . LEU A 1 169 ? -3.092 -1.169 22.433 1.00 92.38 169 LEU A N 1
ATOM 1361 C CA . LEU A 1 169 ? -3.777 -2.412 22.800 1.00 92.38 169 LEU A CA 1
ATOM 1362 C C . LEU A 1 169 ? -3.296 -2.936 24.159 1.00 92.38 169 LEU A C 1
ATOM 1364 O O . LEU A 1 169 ? -4.123 -3.280 25.008 1.00 92.38 169 LEU A O 1
ATOM 1368 N N . ILE A 1 170 ? -1.985 -2.926 24.411 1.00 93.25 170 ILE A N 1
ATOM 1369 C CA . ILE A 1 170 ? -1.405 -3.306 25.707 1.00 93.25 170 ILE A CA 1
ATOM 1370 C C . ILE A 1 170 ? -1.951 -2.419 26.835 1.00 93.25 170 ILE A C 1
ATOM 1372 O O . ILE A 1 170 ? -2.348 -2.938 27.882 1.00 93.25 170 ILE A O 1
ATOM 1376 N N . GLU A 1 171 ? -2.029 -1.102 26.632 1.00 92.00 171 GLU A N 1
ATOM 1377 C CA . GLU A 1 171 ? -2.597 -0.176 27.620 1.00 92.00 171 GLU A CA 1
ATOM 1378 C C . GLU A 1 171 ? -4.072 -0.476 27.917 1.00 92.00 171 GLU A C 1
ATOM 1380 O O . GLU A 1 171 ? -4.488 -0.461 29.081 1.00 92.00 171 GLU A O 1
ATOM 1385 N N . ILE A 1 172 ? -4.865 -0.8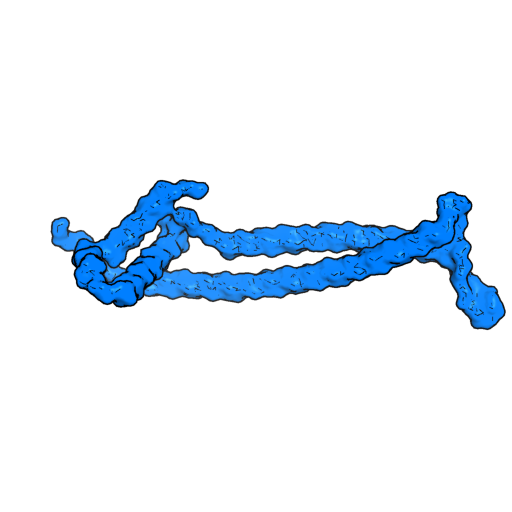18 26.894 1.00 90.25 172 ILE A N 1
ATOM 1386 C CA . ILE A 1 172 ? -6.261 -1.236 27.079 1.00 90.25 172 ILE A CA 1
ATOM 1387 C C . ILE A 1 172 ? -6.324 -2.488 27.963 1.00 90.25 172 ILE A C 1
ATOM 1389 O O . ILE A 1 172 ? -7.115 -2.527 28.910 1.00 90.25 172 ILE A O 1
ATOM 1393 N N . HIS A 1 173 ? -5.483 -3.496 27.707 1.00 89.94 173 HIS A N 1
ATOM 1394 C CA . HIS A 1 173 ? -5.421 -4.703 28.542 1.00 89.94 173 HIS A CA 1
ATOM 1395 C C . HIS A 1 173 ? -5.066 -4.383 29.988 1.00 89.94 173 HIS A C 1
ATOM 1397 O O . HIS A 1 173 ? -5.731 -4.875 30.901 1.00 89.94 173 HIS A O 1
ATOM 1403 N N . GLN A 1 174 ? -4.066 -3.532 30.211 1.00 88.69 174 GLN A N 1
ATOM 1404 C CA . GLN A 1 174 ? -3.679 -3.104 31.554 1.00 88.69 174 GLN A CA 1
ATOM 1405 C C . GLN A 1 174 ? -4.834 -2.378 32.254 1.00 88.69 174 GLN A C 1
ATOM 1407 O O . GLN A 1 174 ? -5.177 -2.716 33.386 1.00 88.69 174 GLN A O 1
ATOM 1412 N N . CYS A 1 175 ? -5.506 -1.449 31.572 1.00 84.50 175 CYS A N 1
ATOM 1413 C CA . CYS A 1 175 ? -6.659 -0.730 32.115 1.00 84.50 175 CYS A CA 1
ATOM 1414 C C . CYS A 1 175 ? -7.787 -1.682 32.556 1.00 84.50 175 CYS A C 1
ATOM 1416 O O . CYS A 1 175 ? -8.392 -1.494 33.616 1.00 84.50 175 CYS A O 1
ATOM 1418 N N . VAL A 1 176 ? -8.049 -2.736 31.775 1.00 78.94 176 VAL A N 1
ATOM 1419 C CA . VAL A 1 176 ? -9.062 -3.749 32.105 1.00 78.94 176 VAL A CA 1
ATOM 1420 C C . VAL A 1 176 ? -8.608 -4.660 33.251 1.00 78.94 176 VAL A C 1
ATOM 1422 O O . VAL A 1 176 ? -9.426 -4.977 34.110 1.00 78.94 176 VAL A O 1
ATOM 1425 N N . GLN A 1 177 ? -7.327 -5.041 33.325 1.00 68.69 177 GLN A N 1
ATOM 1426 C CA . GLN A 1 177 ? -6.791 -5.889 34.404 1.00 68.69 177 GLN A CA 1
ATOM 1427 C C . GLN A 1 177 ? -6.963 -5.269 35.799 1.00 68.69 177 GLN A C 1
ATOM 1429 O O . GLN A 1 177 ? -7.203 -5.993 36.765 1.00 68.69 177 GLN A O 1
ATOM 1434 N N . TYR A 1 178 ? -6.880 -3.940 35.911 1.00 58.75 178 TYR A N 1
ATOM 1435 C CA . TYR A 1 178 ? -7.065 -3.232 37.183 1.00 58.75 178 TYR A CA 1
ATOM 1436 C C . TYR A 1 178 ? -8.529 -2.921 37.519 1.00 58.75 178 TYR A C 1
ATOM 1438 O O . TYR A 1 178 ? -8.824 -2.563 38.662 1.00 58.75 178 TYR A O 1
ATOM 1446 N N . LYS A 1 179 ? -9.469 -3.095 36.578 1.00 56.38 179 LYS A N 1
ATOM 1447 C CA . LYS A 1 179 ? -10.894 -3.146 36.919 1.00 56.38 179 LYS A CA 1
ATOM 1448 C C . LYS A 1 179 ? -11.172 -4.503 37.553 1.00 56.38 179 LYS A C 1
ATOM 1450 O O . LYS A 1 179 ? -11.492 -5.475 36.875 1.00 56.38 179 LYS A O 1
ATOM 1455 N N . THR A 1 180 ? -11.046 -4.557 38.877 1.00 42.50 180 THR A N 1
ATOM 1456 C CA . THR A 1 180 ? -11.555 -5.648 39.709 1.00 42.50 180 THR A CA 1
ATOM 1457 C C . THR A 1 180 ? -12.931 -6.051 39.196 1.00 42.50 180 THR A C 1
ATOM 1459 O O . THR A 1 180 ? -13.835 -5.217 39.124 1.00 42.50 180 THR A O 1
ATOM 1462 N N . ALA A 1 181 ? -13.075 -7.321 38.811 1.00 42.56 181 ALA A N 1
ATOM 1463 C CA . ALA A 1 181 ? -14.359 -7.912 38.481 1.00 42.56 181 ALA A CA 1
ATOM 1464 C C . ALA A 1 181 ? -15.331 -7.575 39.615 1.00 42.56 181 ALA A C 1
ATOM 1466 O O . ALA A 1 181 ? -15.196 -8.094 40.725 1.00 42.56 181 ALA A O 1
ATOM 1467 N N . VAL A 1 182 ? -16.266 -6.656 39.363 1.00 40.78 182 VAL A N 1
ATOM 1468 C CA . VAL A 1 182 ? -17.344 -6.390 40.310 1.00 40.78 182 VAL A CA 1
ATOM 1469 C C . VAL A 1 182 ? -18.078 -7.721 40.432 1.00 40.78 182 VAL A C 1
ATOM 1471 O O . VAL A 1 182 ? -18.533 -8.243 39.408 1.00 40.78 182 VAL A O 1
ATOM 1474 N N . PRO A 1 183 ? -18.126 -8.336 41.626 1.00 35.59 183 PRO A N 1
ATOM 1475 C CA . PRO A 1 183 ? -18.760 -9.627 41.768 1.00 35.59 183 PRO A CA 1
ATOM 1476 C C . PRO A 1 183 ? -20.212 -9.474 41.327 1.00 35.59 183 PRO A C 1
ATOM 1478 O O . PRO A 1 183 ? -20.933 -8.596 41.807 1.00 35.59 183 PRO A O 1
ATOM 1481 N N . ALA A 1 184 ? -20.627 -10.328 40.392 1.00 37.72 184 ALA A N 1
ATOM 1482 C CA . ALA A 1 184 ? -22.019 -10.526 40.017 1.00 37.72 184 ALA A CA 1
ATOM 1483 C C . ALA A 1 184 ? -22.761 -11.192 41.190 1.00 37.72 184 ALA A C 1
ATOM 1485 O O . ALA A 1 184 ? -23.214 -12.329 41.109 1.00 37.72 184 ALA A O 1
ATOM 1486 N N . SER A 1 185 ? -22.810 -10.514 42.332 1.00 37.75 185 SER A N 1
ATOM 1487 C CA . SER A 1 185 ? -23.566 -10.933 43.501 1.00 37.75 185 SER A CA 1
ATOM 1488 C C . SER A 1 185 ? -24.941 -10.287 43.425 1.00 37.75 185 SER A C 1
ATOM 1490 O O . SER A 1 185 ? -25.081 -9.093 43.663 1.00 37.75 185 SER A O 1
ATOM 1492 N N . ALA A 1 186 ? -25.916 -11.133 43.097 1.00 37.09 186 ALA A N 1
ATOM 1493 C CA . ALA A 1 186 ? -27.282 -11.115 43.605 1.00 37.09 186 ALA A CA 1
ATOM 1494 C C . ALA A 1 186 ? -28.040 -9.776 43.545 1.00 37.09 186 ALA A C 1
ATOM 1496 O O . ALA A 1 186 ? -28.021 -8.997 44.496 1.00 37.09 186 ALA A O 1
ATOM 1497 N N . VAL A 1 187 ? -28.835 -9.614 42.483 1.00 32.88 187 VAL A N 1
ATOM 1498 C CA . VAL A 1 187 ? -30.200 -9.068 42.578 1.00 32.88 187 VAL A CA 1
ATOM 1499 C C . VAL A 1 187 ? -31.120 -9.948 41.746 1.00 32.88 187 VAL A C 1
ATOM 1501 O O . VAL A 1 187 ? -30.730 -10.259 40.598 1.00 32.88 187 VAL A O 1
#

pLDDT: mean 89.61, std 12.47, range [32.88, 98.38]